Protein AF-A0A8B6FBE4-F1 (afdb_monomer_lite)

Organism: Mytilus galloprovincialis (NCBI:txid29158)

pLDDT: mean 70.27, std 22.72, range [29.53, 97.94]

Sequence (222 aa):
MTLPNNQKNEGQHGKVRLLISKIENAHVLDSSGSYNIITDIFCHEDSSPTLHNDVTLVSQTSSNNLDDVIALSERWDDRTQLLRNWRLKKIRPFYFDVCQKCQRPTDYDQWQFLPDSSHLNIAYFVQREDAYEPFYIAKKDFPLYDERFKQYGYNRISQVCEMNIAGYNFGVLNNAFLIHKGFKYRDGFHKNKEIENNRNRDLFQQFKRELRTKYPNSKRSW

Secondary structure (DSSP, 8-state):
-PPP-SHHHHHHHHHHHHHHHHHHT-EEEETTEEEE----S---S--------EEEEEEEEEES--TTHHHHHTT--SHHHHHHHHHTTSEEETTTTT-HHHHGGG-HHHHHTSPP-SS--EEEEEPPPTT----EEE-S-SPPP-TT--SSSSHHHHHHHHHHHTT-EEEEEEEEEEEEES---TTSS-TTHHHHHHHHHHHHHHHHHHHHHH-TT--S--

Structure (mmCIF, N/CA/C/O backbone):
data_AF-A0A8B6FBE4-F1
#
_entry.id   AF-A0A8B6FBE4-F1
#
loop_
_atom_site.group_PDB
_atom_site.id
_atom_site.type_symbol
_atom_site.label_atom_id
_atom_site.label_alt_id
_atom_site.label_comp_id
_atom_site.label_asym_id
_atom_site.label_entity_id
_atom_site.label_seq_id
_atom_site.pdbx_PDB_ins_code
_atom_site.Cartn_x
_atom_site.Cartn_y
_atom_site.Cartn_z
_atom_site.occupancy
_atom_site.B_iso_or_equiv
_atom_site.auth_seq_id
_atom_site.auth_comp_id
_atom_site.auth_asym_id
_atom_site.auth_atom_id
_atom_site.pdbx_PDB_model_num
ATOM 1 N N . MET A 1 1 ? -17.892 -28.440 51.425 1.00 36.19 1 MET A N 1
ATOM 2 C CA . MET A 1 1 ? -18.075 -27.355 50.437 1.00 36.19 1 MET A CA 1
ATOM 3 C C . MET A 1 1 ? -16.702 -26.893 49.995 1.00 36.19 1 MET A C 1
ATOM 5 O O . MET A 1 1 ? -15.984 -26.291 50.778 1.00 36.19 1 MET A O 1
ATOM 9 N N . THR A 1 2 ? -16.301 -27.294 48.797 1.00 36.06 2 THR A N 1
ATOM 10 C CA . THR A 1 2 ? -15.019 -26.972 48.165 1.00 36.06 2 THR A CA 1
ATOM 11 C C . THR A 1 2 ? -15.127 -25.626 47.446 1.00 36.06 2 THR A C 1
ATOM 13 O O . THR A 1 2 ? -16.053 -25.405 46.670 1.00 36.06 2 THR A O 1
ATOM 16 N N . LEU A 1 3 ? -14.191 -24.720 47.736 1.00 33.78 3 LEU A N 1
ATOM 17 C CA . LEU A 1 3 ? -14.018 -23.428 47.065 1.00 33.78 3 LEU A CA 1
ATOM 18 C C . LEU A 1 3 ? -13.538 -23.644 45.615 1.00 33.78 3 LEU A C 1
ATOM 20 O O . LEU A 1 3 ? -12.613 -24.437 45.426 1.00 33.78 3 LEU A O 1
ATOM 24 N N . PRO A 1 4 ? -14.085 -22.955 44.594 1.00 45.06 4 PRO A N 1
ATOM 25 C CA . PRO A 1 4 ? -13.562 -23.054 43.237 1.00 45.06 4 PRO A CA 1
ATOM 26 C C . PRO A 1 4 ? -12.639 -21.886 42.841 1.00 45.06 4 PRO A C 1
ATOM 28 O O . PRO A 1 4 ? -12.891 -20.729 43.159 1.00 45.06 4 PRO A O 1
ATOM 31 N N . ASN A 1 5 ? -11.637 -22.243 42.027 1.00 44.84 5 ASN A N 1
ATOM 32 C CA . ASN A 1 5 ? -10.968 -21.449 40.986 1.00 44.84 5 ASN A CA 1
ATOM 33 C C . ASN A 1 5 ? -10.215 -20.161 41.372 1.00 44.84 5 ASN A C 1
ATOM 35 O O . ASN A 1 5 ? -10.705 -19.064 41.134 1.00 44.84 5 ASN A O 1
ATOM 39 N N . ASN A 1 6 ? -8.936 -20.300 41.750 1.00 39.19 6 ASN A N 1
ATOM 40 C CA . ASN A 1 6 ? -7.955 -19.200 41.688 1.00 39.19 6 ASN A CA 1
ATOM 41 C C . ASN A 1 6 ? -6.783 -19.431 40.708 1.00 39.19 6 ASN A C 1
ATOM 43 O O . ASN A 1 6 ? -6.018 -18.512 40.452 1.00 39.19 6 ASN A O 1
ATOM 47 N N . GLN A 1 7 ? -6.649 -20.614 40.093 1.00 40.72 7 GLN A N 1
ATOM 48 C CA . GLN A 1 7 ? -5.476 -20.938 39.256 1.00 40.72 7 GLN A CA 1
ATOM 49 C C . GLN A 1 7 ? -5.618 -20.591 37.759 1.00 40.72 7 GLN A C 1
ATOM 51 O O . GLN A 1 7 ? -4.615 -20.475 37.062 1.00 40.72 7 GLN A O 1
ATOM 56 N N . LYS A 1 8 ? -6.837 -20.380 37.233 1.00 37.84 8 LYS A N 1
ATOM 57 C CA . LYS A 1 8 ? -7.034 -20.001 35.813 1.00 37.84 8 LYS A CA 1
ATOM 58 C C . LYS A 1 8 ? -6.754 -18.518 35.526 1.00 37.84 8 LYS A C 1
ATOM 60 O O . LYS A 1 8 ? -6.321 -18.195 34.424 1.00 37.84 8 LYS A O 1
ATOM 65 N N . ASN A 1 9 ? -6.946 -17.631 36.506 1.00 35.66 9 ASN A N 1
ATOM 66 C CA . ASN A 1 9 ? -6.762 -16.186 36.321 1.00 35.66 9 ASN A CA 1
ATOM 67 C C . ASN A 1 9 ? -5.284 -15.757 36.302 1.00 35.66 9 ASN A C 1
ATOM 69 O O . ASN A 1 9 ? -4.936 -14.830 35.573 1.00 35.66 9 ASN A O 1
ATOM 73 N N . GLU A 1 10 ? -4.397 -16.446 37.027 1.00 38.59 10 GLU A N 1
ATOM 74 C CA . GLU A 1 10 ? -2.961 -16.116 37.050 1.00 38.59 10 GLU A CA 1
ATOM 75 C C . GLU A 1 10 ? -2.259 -16.433 35.720 1.00 38.59 10 GLU A C 1
ATOM 77 O O . GLU A 1 10 ? -1.475 -15.623 35.220 1.00 38.59 10 GLU A O 1
ATOM 82 N N . GLY A 1 11 ? -2.586 -17.568 35.090 1.00 38.12 11 GLY A N 1
ATOM 83 C CA . GLY A 1 11 ? -1.990 -17.972 33.810 1.00 38.12 11 GLY A CA 1
ATOM 84 C C . GLY A 1 11 ? -2.361 -17.053 32.640 1.00 38.12 11 GLY A C 1
ATOM 85 O O . GLY A 1 11 ? -1.553 -16.823 31.739 1.00 38.12 11 GLY A O 1
ATOM 86 N N . GLN A 1 12 ? -3.564 -16.476 32.671 1.00 39.62 12 GLN A N 1
ATOM 87 C CA . GLN A 1 12 ? -4.031 -15.534 31.654 1.00 39.62 12 GLN A CA 1
ATOM 88 C C . GLN A 1 12 ? -3.407 -14.145 31.852 1.00 39.62 12 GLN A C 1
ATOM 90 O O . GLN A 1 12 ? -2.956 -13.530 30.885 1.00 39.62 12 GLN A O 1
ATOM 95 N N . HIS A 1 13 ? -3.254 -13.708 33.107 1.00 39.88 13 HIS A N 1
ATOM 96 C CA . HIS A 1 13 ? -2.519 -12.489 33.452 1.00 39.88 13 HIS A CA 1
ATOM 97 C C . HIS A 1 13 ? -1.035 -12.551 33.059 1.00 39.88 13 HIS A C 1
ATOM 99 O O . HIS A 1 13 ? -0.481 -11.549 32.602 1.00 39.88 13 HIS A O 1
ATOM 105 N N . GLY A 1 14 ? -0.396 -13.718 33.194 1.00 42.34 14 GLY A N 1
ATOM 106 C CA . GLY A 1 14 ? 0.994 -13.933 32.780 1.00 42.34 14 GLY A CA 1
ATOM 107 C C . GLY A 1 14 ? 1.199 -13.808 31.267 1.00 42.34 14 GLY A C 1
ATOM 108 O O . GLY A 1 14 ? 2.133 -13.137 30.827 1.00 42.34 14 GLY A O 1
ATOM 109 N N . LYS A 1 15 ? 0.292 -14.377 30.461 1.00 45.72 15 LYS A N 1
ATOM 110 C CA . LYS A 1 15 ? 0.336 -14.267 28.989 1.00 45.72 15 LYS A CA 1
ATOM 111 C C . LYS A 1 15 ? 0.116 -12.830 28.506 1.00 45.72 15 LYS A C 1
ATOM 113 O O . LYS A 1 15 ? 0.822 -12.380 27.609 1.00 45.72 15 LYS A O 1
ATOM 118 N N . VAL A 1 16 ? -0.808 -12.099 29.133 1.00 43.62 16 VAL A N 1
ATOM 119 C CA . VAL A 1 16 ? -1.072 -10.682 28.821 1.00 43.62 16 VAL A CA 1
ATOM 120 C C . VAL A 1 16 ? 0.138 -9.806 29.155 1.00 43.62 16 VAL A C 1
ATOM 122 O O . VAL A 1 16 ? 0.536 -8.986 28.334 1.00 43.62 16 VAL A O 1
ATOM 125 N N . ARG A 1 17 ? 0.788 -10.018 30.307 1.00 49.38 17 ARG A N 1
ATOM 126 C CA . ARG A 1 17 ? 2.021 -9.290 30.664 1.00 49.38 17 ARG A CA 1
ATOM 127 C C . ARG A 1 17 ? 3.168 -9.556 29.690 1.00 49.38 17 ARG A C 1
ATOM 129 O O . ARG A 1 17 ? 3.890 -8.629 29.338 1.00 49.38 17 ARG A O 1
ATOM 136 N N . LEU A 1 18 ? 3.319 -10.799 29.235 1.00 49.12 18 LEU A N 1
ATOM 137 C CA . LEU A 1 18 ? 4.337 -11.163 28.249 1.00 49.12 18 LEU A CA 1
ATOM 138 C C . LEU A 1 18 ? 4.076 -10.496 26.890 1.00 49.12 18 LEU A C 1
ATOM 140 O O . LEU A 1 18 ? 5.014 -10.048 26.237 1.00 49.12 18 LEU A O 1
ATOM 144 N N . LEU A 1 19 ? 2.808 -10.406 26.478 1.00 43.94 19 LEU A N 1
ATOM 145 C CA . LEU A 1 19 ? 2.409 -9.719 25.252 1.00 43.94 19 LEU A CA 1
ATOM 146 C C . LEU A 1 19 ? 2.676 -8.209 25.340 1.00 43.94 19 LEU A C 1
ATOM 148 O O . LEU A 1 19 ? 3.273 -7.657 24.424 1.00 43.94 19 LEU A O 1
ATOM 152 N N . ILE A 1 20 ? 2.317 -7.566 26.457 1.00 49.31 20 ILE A N 1
ATOM 153 C CA . ILE A 1 20 ? 2.589 -6.138 26.704 1.00 49.31 20 ILE A CA 1
ATOM 154 C C . ILE A 1 20 ? 4.096 -5.858 26.649 1.00 49.31 20 ILE A C 1
ATOM 156 O O . ILE A 1 20 ? 4.527 -4.975 25.917 1.00 49.31 20 ILE A O 1
ATOM 160 N N . SER A 1 21 ? 4.911 -6.676 27.319 1.00 50.69 21 SER A N 1
ATOM 161 C CA . SER A 1 21 ? 6.372 -6.537 27.281 1.00 50.69 21 SER A CA 1
ATOM 162 C C . SER A 1 21 ? 6.949 -6.731 25.872 1.00 50.69 21 SER A C 1
ATOM 164 O O . SER A 1 21 ? 7.888 -6.037 25.485 1.00 50.69 21 SER A O 1
ATOM 166 N N . LYS A 1 22 ? 6.384 -7.638 25.063 1.00 48.00 22 LYS A N 1
ATOM 167 C CA . LYS A 1 22 ? 6.773 -7.775 23.651 1.00 48.00 22 LYS A CA 1
ATOM 168 C C . LYS A 1 22 ? 6.412 -6.532 22.840 1.00 48.00 22 LYS A C 1
ATOM 170 O O . LYS A 1 22 ? 7.224 -6.119 22.024 1.00 48.00 22 LYS A O 1
ATOM 175 N N . ILE A 1 23 ? 5.242 -5.935 23.073 1.00 49.19 23 ILE A N 1
ATOM 176 C CA . ILE A 1 23 ? 4.783 -4.713 22.394 1.00 49.19 23 ILE A CA 1
ATOM 177 C C . ILE A 1 23 ? 5.687 -3.524 22.739 1.00 49.19 23 ILE A C 1
ATOM 179 O O . ILE A 1 23 ? 6.142 -2.828 21.835 1.00 49.19 23 ILE A O 1
ATOM 183 N N . GLU A 1 24 ? 6.006 -3.332 24.020 1.00 51.78 24 GLU A N 1
ATOM 184 C CA . GLU A 1 24 ? 6.876 -2.243 24.491 1.00 51.78 24 GLU A CA 1
ATOM 185 C C . GLU A 1 24 ? 8.270 -2.293 23.851 1.00 51.78 24 GLU A C 1
ATOM 187 O O . GLU A 1 24 ? 8.861 -1.256 23.558 1.00 51.78 24 GLU A O 1
ATOM 192 N N . ASN A 1 25 ? 8.773 -3.495 23.562 1.00 51.84 25 ASN A N 1
ATOM 193 C CA . ASN A 1 25 ? 10.092 -3.710 22.963 1.00 51.84 25 ASN A CA 1
ATOM 194 C C . ASN A 1 25 ? 10.066 -3.873 21.433 1.00 51.84 25 ASN A C 1
ATOM 196 O O . ASN A 1 25 ? 11.115 -4.026 20.809 1.00 51.84 25 ASN A O 1
ATOM 200 N N . ALA A 1 26 ? 8.887 -3.843 20.815 1.00 48.91 26 ALA A N 1
ATOM 201 C CA . ALA A 1 26 ? 8.688 -4.086 19.391 1.00 48.91 26 ALA A CA 1
ATOM 202 C C . ALA A 1 26 ? 8.633 -2.785 18.582 1.00 48.91 26 ALA A C 1
ATOM 204 O O . ALA A 1 26 ? 7.792 -2.643 17.696 1.00 48.91 26 ALA A O 1
ATOM 205 N N . HIS A 1 27 ? 9.513 -1.826 18.869 1.00 44.91 27 HIS A N 1
ATOM 206 C CA . HIS A 1 27 ? 9.590 -0.583 18.111 1.00 44.91 27 HIS A CA 1
ATOM 207 C C . HIS A 1 27 ? 10.940 -0.431 17.406 1.00 44.91 27 HIS A C 1
ATOM 209 O O . HIS A 1 27 ? 12.000 -0.584 18.006 1.00 44.91 27 HIS A O 1
ATOM 215 N N . VAL A 1 28 ? 10.899 -0.109 16.112 1.00 42.94 28 VAL A N 1
ATOM 216 C CA . VAL A 1 28 ? 12.067 0.352 15.354 1.00 42.94 28 VAL A CA 1
ATOM 217 C C . VAL A 1 28 ? 11.896 1.848 15.132 1.00 42.94 28 VAL A C 1
ATOM 219 O O . VAL A 1 28 ? 10.892 2.297 14.574 1.00 42.94 28 VAL A O 1
ATOM 222 N N . LEU A 1 29 ? 12.872 2.615 15.611 1.00 38.12 29 LEU A N 1
ATOM 223 C CA . LEU A 1 29 ? 12.982 4.056 15.420 1.00 38.12 29 LEU A CA 1
ATOM 224 C C . LEU A 1 29 ? 14.121 4.317 14.440 1.00 38.12 29 LEU A C 1
ATOM 226 O O . LEU A 1 29 ? 15.278 4.033 14.749 1.00 38.12 29 LEU A O 1
ATOM 230 N N . ASP A 1 30 ? 13.806 4.878 13.278 1.00 43.22 30 ASP A N 1
ATOM 231 C CA . ASP A 1 30 ? 14.815 5.419 12.370 1.00 43.22 30 ASP A CA 1
ATOM 232 C C . ASP A 1 30 ? 14.391 6.791 11.825 1.00 43.22 30 ASP A C 1
ATOM 234 O O . ASP A 1 30 ? 13.366 7.360 12.210 1.00 43.22 30 ASP A O 1
ATOM 238 N N . SER A 1 31 ? 15.204 7.359 10.934 1.00 29.53 31 SER A N 1
ATOM 239 C CA . SER A 1 31 ? 14.964 8.680 10.344 1.00 29.53 31 SER A CA 1
ATOM 240 C C . SER A 1 31 ? 13.679 8.775 9.504 1.00 29.53 31 SER A C 1
ATOM 242 O O . SER A 1 31 ? 13.312 9.878 9.097 1.00 29.53 31 SER A O 1
ATOM 244 N N . SER A 1 32 ? 12.980 7.660 9.260 1.00 39.19 32 SER A N 1
ATOM 245 C CA . SER A 1 32 ? 11.700 7.599 8.550 1.00 39.19 32 SER A CA 1
ATOM 246 C C . SER A 1 32 ? 10.469 7.543 9.471 1.00 39.19 32 SER A C 1
ATOM 248 O O . SER A 1 32 ? 9.358 7.766 8.985 1.00 39.19 32 SER A O 1
ATOM 250 N N . GLY A 1 33 ? 10.641 7.319 10.782 1.00 37.62 33 GLY A N 1
ATOM 251 C CA . GLY A 1 33 ? 9.558 7.328 11.772 1.00 37.62 33 GLY A CA 1
ATOM 252 C C . GLY A 1 33 ? 9.693 6.275 12.877 1.00 37.62 33 GLY A C 1
ATOM 253 O O . GLY A 1 33 ? 10.672 5.534 12.948 1.00 37.62 33 GLY A O 1
ATOM 254 N N . SER A 1 34 ? 8.680 6.222 13.748 1.00 38.19 34 SER A N 1
ATOM 255 C CA . SER A 1 34 ? 8.516 5.180 14.768 1.00 38.19 34 SER A CA 1
ATOM 256 C C . SER A 1 34 ? 7.568 4.104 14.245 1.00 38.19 34 SER A C 1
ATOM 258 O O . SER A 1 34 ? 6.409 4.404 13.948 1.00 38.19 34 SER A O 1
ATOM 260 N N . TYR A 1 35 ? 8.030 2.859 14.159 1.00 40.84 35 TYR A N 1
ATOM 261 C CA . TYR A 1 35 ? 7.212 1.720 13.740 1.00 40.84 35 TYR A CA 1
ATOM 262 C C . TYR A 1 35 ? 7.096 0.727 14.887 1.00 40.84 35 TYR A C 1
ATOM 264 O O . TYR A 1 35 ? 8.111 0.206 15.337 1.00 40.84 35 TYR A O 1
ATOM 272 N N . ASN A 1 36 ? 5.872 0.419 15.314 1.00 40.41 36 ASN A N 1
ATOM 273 C CA . ASN A 1 36 ? 5.616 -0.709 16.206 1.00 40.41 36 ASN A CA 1
ATOM 274 C C . ASN A 1 36 ? 5.457 -1.972 15.345 1.00 40.41 36 ASN A C 1
ATOM 276 O O . ASN A 1 36 ? 4.419 -2.168 14.711 1.00 40.41 36 ASN A O 1
ATOM 280 N N . ILE A 1 37 ? 6.496 -2.803 15.266 1.00 42.91 37 ILE A N 1
ATOM 281 C CA . ILE A 1 37 ? 6.486 -4.074 14.532 1.00 42.91 37 ILE A CA 1
ATOM 282 C C . ILE A 1 37 ? 6.234 -5.201 15.528 1.00 42.91 37 ILE A C 1
ATOM 284 O O . ILE A 1 37 ? 7.158 -5.871 15.985 1.00 42.91 37 ILE A O 1
ATOM 288 N N . ILE A 1 38 ? 4.967 -5.434 15.854 1.00 40.25 38 ILE A N 1
ATOM 289 C CA . ILE A 1 38 ? 4.594 -6.552 16.716 1.00 40.25 38 ILE A CA 1
ATOM 290 C C . ILE A 1 38 ? 4.654 -7.838 15.880 1.00 40.25 38 ILE A C 1
ATOM 292 O O . ILE A 1 38 ? 3.770 -8.121 15.070 1.00 40.25 38 ILE A O 1
ATOM 296 N N . THR A 1 39 ? 5.730 -8.601 16.047 1.00 36.09 39 THR A N 1
ATOM 297 C CA . THR A 1 39 ? 5.873 -9.941 15.465 1.00 36.09 39 THR A CA 1
ATOM 298 C C . THR A 1 39 ? 5.167 -10.976 16.349 1.00 36.09 39 THR A C 1
ATOM 300 O O . THR A 1 39 ? 5.097 -10.819 17.567 1.00 36.09 39 THR A O 1
ATOM 303 N N . ASP A 1 40 ? 4.607 -12.022 15.733 1.00 39.62 40 ASP A N 1
ATOM 304 C CA . ASP A 1 40 ? 4.047 -13.199 16.418 1.00 39.62 40 ASP A CA 1
ATOM 305 C C . ASP A 1 40 ? 2.915 -12.932 17.437 1.00 39.62 40 ASP A C 1
ATOM 307 O O . ASP A 1 40 ? 2.886 -13.513 18.523 1.00 39.62 40 ASP A O 1
ATOM 311 N N . ILE A 1 41 ? 1.933 -12.086 17.089 1.00 41.22 41 ILE A N 1
ATOM 312 C CA . ILE A 1 41 ? 0.709 -11.899 17.906 1.00 41.22 41 ILE A CA 1
ATOM 313 C C . ILE A 1 41 ? -0.118 -13.194 17.992 1.00 41.22 41 ILE A C 1
ATOM 315 O O . ILE A 1 41 ? -0.754 -13.462 19.010 1.00 41.22 41 ILE A O 1
ATOM 319 N N . PHE A 1 42 ? -0.090 -14.015 16.941 1.00 40.22 42 PHE A N 1
ATOM 320 C CA . PHE A 1 42 ? -0.851 -15.257 16.862 1.00 40.22 42 PHE A CA 1
ATOM 321 C C . PHE A 1 42 ? 0.087 -16.440 16.631 1.00 40.22 42 PHE A C 1
ATOM 323 O O . PHE A 1 42 ? 0.188 -16.961 15.523 1.00 40.22 42 PHE A O 1
ATOM 330 N N . CYS A 1 43 ? 0.745 -16.913 17.690 1.00 34.97 43 CYS A N 1
ATOM 331 C CA . CYS A 1 43 ? 1.079 -18.334 17.739 1.00 34.97 43 CYS A CA 1
ATOM 332 C C . CYS A 1 43 ? -0.237 -19.094 17.930 1.00 34.97 43 CYS A C 1
ATOM 334 O O . CYS A 1 43 ? -0.676 -19.320 19.057 1.00 34.97 43 CYS A O 1
ATOM 336 N N . HIS A 1 44 ? -0.897 -19.433 16.825 1.00 37.34 44 HIS A N 1
ATOM 337 C CA . HIS A 1 44 ? -1.884 -20.498 16.849 1.00 37.34 44 HIS A CA 1
ATOM 338 C C . HIS A 1 44 ? -1.109 -21.811 16.970 1.00 37.34 44 HIS A C 1
ATOM 340 O O . HIS A 1 44 ? -0.449 -22.240 16.025 1.00 37.34 44 HIS A O 1
ATOM 346 N N . GLU A 1 45 ? -1.160 -22.427 18.149 1.00 43.97 45 GLU A N 1
ATOM 347 C CA . GLU A 1 45 ? -1.028 -23.877 18.229 1.00 43.97 45 GLU A CA 1
ATOM 348 C C . GLU A 1 45 ? -2.204 -24.447 17.414 1.00 43.97 45 GLU A C 1
ATOM 350 O O . GLU A 1 45 ? -3.355 -24.049 17.602 1.00 43.97 45 GLU A O 1
ATOM 355 N N . ASP A 1 46 ? -1.875 -25.290 16.440 1.00 43.75 46 ASP A N 1
ATOM 356 C CA . ASP A 1 46 ? -2.779 -26.016 15.545 1.00 43.75 46 ASP A CA 1
ATOM 357 C C . ASP A 1 46 ? -3.559 -25.205 14.492 1.00 43.75 46 ASP A C 1
ATOM 359 O O . ASP A 1 46 ? -4.719 -24.832 14.656 1.00 43.75 46 ASP A O 1
ATOM 363 N N . SER A 1 47 ? -2.959 -25.057 13.306 1.00 35.22 47 SER A N 1
ATOM 364 C CA . SER A 1 47 ? -3.676 -25.292 12.041 1.00 35.22 47 SER A CA 1
ATOM 365 C C . SER A 1 47 ? -2.711 -25.591 10.883 1.00 35.22 47 SER A C 1
ATOM 367 O O . SER A 1 47 ? -1.631 -25.020 10.765 1.00 35.22 47 SER A O 1
ATOM 369 N N . SER A 1 48 ? -3.114 -26.567 10.068 1.00 36.62 48 SER A N 1
ATOM 370 C CA . SER A 1 48 ? -2.429 -27.149 8.903 1.00 36.62 48 SER A CA 1
ATOM 371 C C . SER A 1 48 ? -1.806 -26.115 7.939 1.00 36.62 48 SER A C 1
ATOM 373 O O . SER A 1 48 ? -2.377 -25.037 7.760 1.00 36.62 48 SER A O 1
ATOM 375 N N . PRO A 1 49 ? -0.684 -26.424 7.251 1.00 37.50 49 PRO A N 1
ATOM 376 C CA . PRO A 1 49 ? -0.014 -25.493 6.350 1.00 37.50 49 PRO A CA 1
ATOM 377 C C . PRO A 1 49 ? -0.777 -25.371 5.025 1.00 37.50 49 PRO A C 1
ATOM 379 O O . PRO A 1 49 ? -0.408 -25.972 4.017 1.00 37.50 49 PRO A O 1
ATOM 382 N N . THR A 1 50 ? -1.830 -24.558 4.985 1.00 34.62 50 THR A N 1
ATOM 383 C CA . THR A 1 50 ? -2.293 -24.011 3.707 1.00 34.62 50 THR A CA 1
ATOM 384 C C . THR A 1 50 ? -1.471 -22.770 3.398 1.00 34.62 50 THR A C 1
ATOM 386 O O . THR A 1 50 ? -1.639 -21.717 4.009 1.00 34.62 50 THR A O 1
ATOM 389 N N . LEU A 1 51 ? -0.537 -22.950 2.468 1.00 37.16 51 LEU A N 1
ATOM 390 C CA . LEU A 1 51 ? 0.360 -21.958 1.890 1.00 37.16 51 LEU A CA 1
ATOM 391 C C . LEU A 1 51 ? -0.441 -20.853 1.174 1.00 37.16 51 LEU A C 1
ATOM 393 O O . LEU A 1 51 ? -0.570 -20.859 -0.048 1.00 37.16 51 LEU A O 1
ATOM 397 N N . HIS A 1 52 ? -1.016 -19.919 1.928 1.00 38.62 52 HIS A N 1
ATOM 398 C CA . HIS A 1 52 ? -1.550 -18.679 1.378 1.00 38.62 52 HIS A CA 1
ATOM 399 C C . HIS A 1 52 ? -0.613 -17.525 1.741 1.00 38.62 52 HIS A C 1
ATOM 401 O O . HIS A 1 52 ? -0.351 -17.218 2.905 1.00 38.62 52 HIS A O 1
ATOM 407 N N . ASN A 1 53 ? -0.027 -16.940 0.696 1.00 37.41 53 ASN A N 1
ATOM 408 C CA . ASN A 1 53 ? 0.854 -15.788 0.787 1.00 37.41 53 ASN A CA 1
ATOM 409 C C . ASN A 1 53 ? -0.002 -14.529 0.965 1.00 37.41 53 ASN A C 1
ATOM 411 O O . ASN A 1 53 ? -0.351 -13.843 -0.000 1.00 37.41 53 ASN A O 1
ATOM 415 N N . ASP A 1 54 ? -0.381 -14.280 2.214 1.00 33.16 54 ASP A N 1
ATOM 416 C CA . ASP A 1 54 ? -1.246 -13.173 2.602 1.00 33.16 54 ASP A CA 1
ATOM 417 C C . ASP A 1 54 ? -0.440 -11.881 2.788 1.00 33.16 54 ASP A C 1
ATOM 419 O O . ASP A 1 54 ? 0.550 -11.832 3.528 1.00 33.16 54 ASP A O 1
ATOM 423 N N . VAL A 1 55 ? -0.874 -10.819 2.105 1.00 38.38 55 VAL A N 1
ATOM 424 C CA . VAL A 1 55 ? -0.419 -9.445 2.335 1.00 38.38 55 VAL A CA 1
ATOM 425 C C . VAL A 1 55 ? -1.448 -8.748 3.206 1.00 38.38 55 VAL A C 1
ATOM 427 O O . VAL A 1 55 ? -2.606 -8.597 2.814 1.00 38.38 55 VAL A O 1
ATOM 430 N N . THR A 1 56 ? -1.003 -8.286 4.366 1.00 40.59 56 THR A N 1
ATOM 431 C CA . THR A 1 56 ? -1.795 -7.510 5.311 1.00 40.59 56 THR A CA 1
ATOM 432 C C . THR A 1 56 ? -1.732 -6.039 4.913 1.00 40.59 56 THR A C 1
ATOM 434 O O . THR A 1 56 ? -0.719 -5.366 5.109 1.00 40.59 56 THR A O 1
ATOM 437 N N . LEU A 1 57 ? -2.809 -5.528 4.324 1.00 40.44 57 LEU A N 1
ATOM 438 C CA . LEU A 1 57 ? -2.993 -4.105 4.071 1.00 40.44 57 LEU A CA 1
ATOM 439 C C . LEU A 1 57 ? -3.279 -3.398 5.387 1.00 40.44 57 LEU A C 1
ATOM 441 O O . LEU A 1 57 ? -4.171 -3.801 6.140 1.00 40.44 57 LEU A O 1
ATOM 445 N N . VAL A 1 58 ? -2.556 -2.308 5.624 1.00 41.78 58 VAL A N 1
ATOM 446 C CA . VAL A 1 58 ? -2.811 -1.461 6.779 1.00 41.78 58 VAL A CA 1
ATOM 447 C C . VAL A 1 58 ? -3.467 -0.165 6.322 1.00 41.78 58 VAL A C 1
ATOM 449 O O . VAL A 1 58 ? -2.972 0.509 5.418 1.00 41.78 58 VAL A O 1
ATOM 452 N N . SER A 1 59 ? -4.616 0.164 6.913 1.00 38.53 59 SER A N 1
ATOM 453 C CA . SER A 1 59 ? -5.369 1.378 6.600 1.00 38.53 59 SER A CA 1
ATOM 454 C C . SER A 1 59 ? -4.581 2.600 7.089 1.00 38.53 59 SER A C 1
ATOM 456 O O . SER A 1 59 ? -4.149 2.676 8.235 1.00 38.53 59 SER A O 1
ATOM 458 N N . GLN A 1 60 ? -4.283 3.538 6.193 1.00 44.06 60 GLN A N 1
ATOM 459 C CA . GLN A 1 60 ? -3.331 4.615 6.464 1.00 44.06 60 GLN A CA 1
ATOM 460 C C . GLN A 1 60 ? -4.085 5.897 6.752 1.00 44.06 60 GLN A C 1
ATOM 462 O O . GLN A 1 60 ? -4.795 6.386 5.875 1.00 44.06 60 GLN A O 1
ATOM 467 N N . THR A 1 61 ? -3.883 6.490 7.922 1.00 38.75 61 THR A N 1
ATOM 468 C CA . THR A 1 61 ? -4.428 7.813 8.231 1.00 38.75 61 THR A CA 1
ATOM 469 C C . THR A 1 61 ? -3.294 8.828 8.358 1.00 38.75 61 THR A C 1
ATOM 471 O O . THR A 1 61 ? -2.323 8.612 9.074 1.00 38.75 61 THR A O 1
ATOM 474 N N . SER A 1 62 ? -3.362 9.936 7.623 1.00 37.25 62 SER A N 1
ATOM 475 C CA . SER A 1 62 ? -2.507 11.102 7.867 1.00 37.25 62 SER A CA 1
ATOM 476 C C . SER A 1 62 ? -3.179 12.017 8.889 1.00 37.25 62 SER A C 1
ATOM 478 O O . SER A 1 62 ? -4.389 12.213 8.762 1.00 37.25 62 SER A O 1
ATOM 480 N N . SER A 1 63 ? -2.433 12.584 9.848 1.00 41.22 63 SER A N 1
ATOM 481 C CA . SER A 1 63 ? -2.912 13.571 10.841 1.00 41.22 63 SER A CA 1
ATOM 482 C C . SER A 1 63 ? -2.310 14.970 10.618 1.00 41.22 63 SER A C 1
ATOM 484 O O . SER A 1 63 ? -1.205 15.097 10.087 1.00 41.22 63 SER A O 1
ATOM 486 N N . ASN A 1 64 ? -3.025 16.021 11.026 1.00 37.50 64 ASN A N 1
ATOM 487 C CA . ASN A 1 64 ? -2.490 17.378 11.196 1.00 37.50 64 ASN A CA 1
ATOM 488 C C . ASN A 1 64 ? -2.680 17.762 12.680 1.00 37.50 64 ASN A C 1
ATOM 490 O O . ASN A 1 64 ? -3.734 17.443 13.226 1.00 37.50 64 ASN A O 1
ATOM 494 N N . ASN A 1 65 ? -1.696 18.432 13.305 1.00 35.25 65 ASN A N 1
ATOM 495 C CA . ASN A 1 65 ? -1.616 18.796 14.746 1.00 35.25 65 ASN A CA 1
ATOM 496 C C . ASN A 1 65 ? -1.073 17.680 15.669 1.00 35.25 65 ASN A C 1
ATOM 498 O O . ASN A 1 65 ? -1.828 16.973 16.326 1.00 35.25 65 ASN A O 1
ATOM 502 N N . LEU A 1 66 ? 0.254 17.509 15.702 1.00 39.53 66 LEU A N 1
ATOM 503 C CA . LEU A 1 66 ? 0.937 16.369 16.339 1.00 39.53 66 LEU A CA 1
ATOM 504 C C . LEU A 1 66 ? 1.543 16.609 17.718 1.00 39.53 66 LEU A C 1
ATOM 506 O O . LEU A 1 66 ? 2.272 15.740 18.201 1.00 39.53 66 LEU A O 1
ATOM 510 N N . ASP A 1 67 ? 1.253 17.733 18.353 1.00 42.47 67 ASP A N 1
ATOM 511 C CA . ASP A 1 67 ? 1.823 18.024 19.672 1.00 42.47 67 ASP A CA 1
ATOM 512 C C . ASP A 1 67 ? 1.329 17.025 20.741 1.00 42.47 67 ASP A C 1
ATOM 514 O O . ASP A 1 67 ? 1.963 16.849 21.774 1.00 42.47 67 ASP A O 1
ATOM 518 N N . ASP A 1 68 ? 0.278 16.261 20.428 1.00 39.94 68 ASP A N 1
ATOM 519 C CA . ASP A 1 68 ? -0.304 15.241 21.293 1.00 39.94 68 ASP A CA 1
ATOM 520 C C . ASP A 1 68 ? 0.161 13.799 20.997 1.00 39.94 68 ASP A C 1
ATOM 522 O O . ASP A 1 68 ? -0.366 12.877 21.601 1.00 39.94 68 ASP A O 1
ATOM 526 N N . VAL A 1 69 ? 1.098 13.513 20.078 1.00 37.53 69 VAL A N 1
ATOM 527 C CA . VAL A 1 69 ? 1.307 12.109 19.632 1.00 37.53 69 VAL A CA 1
ATOM 528 C C . VAL A 1 69 ? 1.851 11.146 20.679 1.00 37.53 69 VAL A C 1
ATOM 530 O O . VAL A 1 69 ? 1.477 9.978 20.640 1.00 37.53 69 VAL A O 1
ATOM 533 N N . ILE A 1 70 ? 2.620 11.613 21.660 1.00 37.62 70 ILE A N 1
ATOM 534 C CA . ILE A 1 70 ? 2.993 10.774 22.809 1.00 37.62 70 ILE A CA 1
ATOM 535 C C . ILE A 1 70 ? 1.730 10.456 23.630 1.00 37.62 70 ILE A C 1
ATOM 537 O O . ILE A 1 70 ? 1.384 9.290 23.801 1.00 37.62 70 ILE A O 1
ATOM 541 N N . ALA A 1 71 ? 0.940 11.480 23.970 1.00 38.12 71 ALA A N 1
ATOM 542 C CA . ALA A 1 71 ? -0.319 11.342 24.707 1.00 38.12 71 ALA A CA 1
ATOM 543 C C . ALA A 1 71 ? -1.449 10.624 23.932 1.00 38.12 71 ALA A C 1
ATOM 545 O O . ALA A 1 71 ? -2.389 10.129 24.554 1.00 38.12 71 ALA A O 1
ATOM 546 N N . LEU A 1 72 ? -1.398 10.594 22.595 1.00 39.12 72 LEU A N 1
ATOM 547 C CA . LEU A 1 72 ? -2.353 9.915 21.710 1.00 39.12 72 LEU A CA 1
ATOM 548 C C . LEU A 1 72 ? -1.927 8.475 21.429 1.00 39.12 72 LEU A C 1
ATOM 550 O O . LEU A 1 72 ? -2.800 7.624 21.326 1.00 39.12 72 LEU A O 1
ATOM 554 N N . SER A 1 73 ? -0.626 8.180 21.343 1.00 39.50 73 SER A N 1
ATOM 555 C CA . SER A 1 73 ? -0.124 6.802 21.223 1.00 39.50 73 SER A CA 1
ATOM 556 C C . SER A 1 73 ? -0.425 5.964 22.467 1.00 39.50 73 SER A C 1
ATOM 558 O O . SER A 1 73 ? -0.697 4.778 22.344 1.00 39.50 73 SER A O 1
ATOM 560 N N . GLU A 1 74 ? -0.499 6.604 23.637 1.00 39.78 74 GLU A N 1
ATOM 561 C CA . GLU A 1 74 ? -0.960 5.999 24.894 1.00 39.78 74 GLU A CA 1
ATOM 562 C C . GLU A 1 74 ? -2.496 5.846 24.975 1.00 39.78 74 GLU A C 1
ATOM 564 O O . GLU A 1 74 ? -2.997 5.199 25.891 1.00 39.78 74 GLU A O 1
ATOM 569 N N . ARG A 1 75 ? -3.269 6.461 24.059 1.00 40.19 75 ARG A N 1
ATOM 570 C CA . ARG A 1 75 ? -4.749 6.508 24.108 1.00 40.19 75 ARG A CA 1
ATOM 571 C C . ARG A 1 75 ? -5.461 5.887 22.909 1.00 40.19 75 ARG A C 1
ATOM 573 O O . ARG A 1 75 ? -6.637 5.563 23.041 1.00 40.19 75 ARG A O 1
ATOM 580 N N . TRP A 1 76 ? -4.821 5.745 21.747 1.00 49.34 76 TRP A N 1
ATOM 581 C CA . TRP A 1 76 ? -5.425 5.201 20.518 1.00 49.34 76 TRP A CA 1
ATOM 582 C C . TRP A 1 76 ? -5.400 3.676 20.511 1.00 49.34 76 TRP A C 1
ATOM 584 O O . TRP A 1 76 ? -4.897 3.043 19.587 1.00 49.34 76 TRP A O 1
ATOM 594 N N . ASP A 1 77 ? -5.980 3.106 21.558 1.00 51.59 77 ASP A N 1
ATOM 595 C CA . ASP A 1 77 ? -6.085 1.663 21.737 1.00 51.59 77 ASP A CA 1
ATOM 596 C C . ASP A 1 77 ? -7.255 1.065 20.930 1.00 51.59 77 ASP A C 1
ATOM 598 O O . ASP A 1 77 ? -7.450 -0.147 20.905 1.00 51.59 77 ASP A O 1
ATOM 602 N N . ASP A 1 78 ? -8.054 1.900 20.242 1.00 62.97 78 ASP A N 1
ATOM 603 C CA . ASP A 1 78 ? -9.197 1.418 19.473 1.00 62.97 78 ASP A CA 1
ATOM 604 C C . ASP A 1 78 ? -9.518 2.196 18.182 1.00 62.97 78 ASP A C 1
ATOM 606 O O . ASP A 1 78 ? -9.283 3.397 18.003 1.00 62.97 78 ASP A O 1
ATOM 610 N N . ARG A 1 79 ? -10.112 1.455 17.244 1.00 74.06 79 ARG A N 1
ATOM 611 C CA . ARG A 1 79 ? -10.663 1.936 15.972 1.00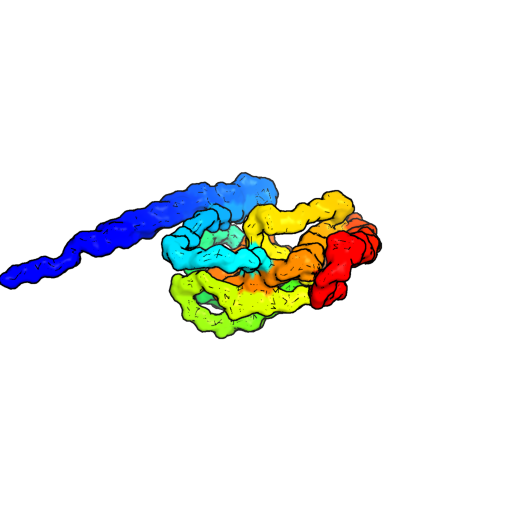 74.06 79 ARG A CA 1
ATOM 612 C C . ARG A 1 79 ? -11.742 3.012 16.173 1.00 74.06 79 ARG A C 1
ATOM 614 O O . ARG A 1 79 ? -11.890 3.894 15.327 1.00 74.06 79 ARG A O 1
ATOM 621 N N . THR A 1 80 ? -12.460 3.002 17.293 1.00 76.88 80 THR A N 1
ATOM 622 C CA . THR A 1 80 ? -13.534 3.958 17.608 1.00 76.88 80 THR A CA 1
ATOM 623 C C . THR A 1 80 ? -13.021 5.395 17.674 1.00 76.88 80 THR A C 1
ATOM 625 O O . THR A 1 80 ? -13.607 6.304 17.069 1.00 76.88 80 THR A O 1
ATOM 628 N N . GLN A 1 81 ? -11.899 5.623 18.357 1.00 73.06 81 GLN A N 1
ATOM 629 C CA . GLN A 1 81 ? -11.277 6.944 18.437 1.00 73.06 81 GLN A CA 1
ATOM 630 C C . GLN A 1 81 ? -10.748 7.419 17.084 1.00 73.06 81 GLN A C 1
ATOM 632 O O . GLN A 1 81 ? -10.905 8.598 16.744 1.00 73.06 81 GLN A O 1
ATOM 637 N N . LEU A 1 82 ? -10.175 6.516 16.285 1.00 76.25 82 LEU A N 1
ATOM 638 C CA . LEU A 1 82 ? -9.744 6.820 14.922 1.00 76.25 82 LEU A CA 1
ATOM 639 C C . LEU A 1 82 ? -10.928 7.326 14.082 1.00 76.25 82 LEU A C 1
ATOM 641 O O . LEU A 1 82 ? -10.873 8.422 13.520 1.00 76.25 82 LEU A O 1
ATOM 645 N N . LEU A 1 83 ? -12.039 6.584 14.068 1.00 79.62 83 LEU A N 1
ATOM 646 C CA . LEU A 1 83 ? -13.245 6.951 13.320 1.00 79.62 83 LEU A CA 1
ATOM 647 C C . LEU A 1 83 ? -13.847 8.277 13.798 1.00 79.62 83 LEU A C 1
ATOM 649 O O . LEU A 1 83 ? -14.270 9.098 12.980 1.00 79.62 83 LEU A O 1
ATOM 653 N N . ARG A 1 84 ? -13.832 8.545 15.110 1.00 79.44 84 ARG A N 1
ATOM 654 C CA . ARG A 1 84 ? -14.237 9.850 15.655 1.00 79.44 84 ARG A CA 1
ATOM 655 C C . ARG A 1 84 ? -13.371 10.982 15.100 1.00 79.44 84 ARG A C 1
ATOM 657 O O . ARG A 1 84 ? -13.909 11.993 14.650 1.00 79.44 84 ARG A O 1
ATOM 664 N N . ASN A 1 85 ? -12.048 10.828 15.109 1.00 75.75 85 ASN A N 1
ATOM 665 C CA . ASN A 1 85 ? -11.128 11.844 14.589 1.00 75.75 85 ASN A CA 1
ATOM 666 C C . ASN A 1 85 ? -11.256 12.032 13.073 1.00 75.75 85 ASN A C 1
ATOM 668 O O . ASN A 1 85 ? -11.105 13.155 12.583 1.00 75.75 85 ASN A O 1
ATOM 672 N N . TRP A 1 86 ? -11.585 10.970 12.337 1.00 79.56 86 TRP A N 1
ATOM 673 C CA . TRP A 1 86 ? -11.846 11.060 10.905 1.00 79.56 86 TRP A CA 1
ATOM 674 C C . TRP A 1 86 ? -13.126 11.856 10.626 1.00 79.56 86 TRP A C 1
ATOM 676 O O . TRP A 1 86 ? -13.098 12.803 9.841 1.00 79.56 86 TRP A O 1
ATOM 686 N N . ARG A 1 87 ? -14.222 11.592 11.352 1.00 83.19 87 ARG A N 1
ATOM 687 C CA . ARG A 1 87 ? -15.463 12.393 11.257 1.00 83.19 87 ARG A CA 1
ATOM 688 C C . ARG A 1 87 ? -15.228 13.873 11.571 1.00 83.19 87 ARG A C 1
ATOM 690 O O . ARG A 1 87 ? -15.800 14.742 10.921 1.00 83.19 87 ARG A O 1
ATOM 697 N N . LEU A 1 88 ? -14.338 14.160 12.524 1.00 81.12 88 LEU A N 1
ATOM 698 C CA . LEU A 1 88 ? -13.903 15.519 12.871 1.00 81.12 88 LEU A CA 1
ATOM 699 C C . LEU A 1 88 ? -12.896 16.127 11.874 1.00 81.12 88 LEU A C 1
ATOM 701 O O . LEU A 1 88 ? -12.406 17.228 12.114 1.00 81.12 88 LEU A O 1
ATOM 705 N N . LYS A 1 89 ? -12.566 15.429 10.778 1.00 79.75 89 LYS A N 1
ATOM 706 C CA . LYS A 1 89 ? -11.593 15.835 9.747 1.00 79.75 89 LYS A CA 1
ATOM 707 C C . LYS A 1 89 ? -10.182 16.126 10.283 1.00 79.75 89 LYS A C 1
ATOM 709 O O . LYS A 1 89 ? -9.401 16.812 9.630 1.00 79.75 89 LYS A O 1
ATOM 714 N N . LYS A 1 90 ? -9.835 15.583 11.455 1.00 71.44 90 LYS A N 1
ATOM 715 C CA . LYS A 1 90 ? -8.484 15.674 12.044 1.00 71.44 90 LYS A CA 1
ATOM 716 C C . LYS A 1 90 ? -7.507 14.688 11.404 1.00 71.44 90 LYS A C 1
ATOM 718 O O . LYS A 1 90 ? -6.299 14.918 11.396 1.00 71.44 90 LYS A O 1
ATOM 723 N N . ILE A 1 91 ? -8.046 13.604 10.852 1.00 76.19 91 ILE A N 1
ATOM 724 C CA . ILE A 1 91 ? -7.315 12.615 10.066 1.00 76.19 91 ILE A CA 1
ATOM 725 C C . ILE A 1 91 ? -8.040 12.341 8.749 1.00 76.19 91 ILE A C 1
ATOM 727 O O . ILE A 1 91 ? -9.235 12.615 8.614 1.00 76.19 91 ILE A O 1
ATOM 731 N N . ARG A 1 92 ? -7.312 11.776 7.788 1.00 79.44 92 ARG A N 1
ATOM 732 C CA . ARG A 1 92 ? -7.845 11.325 6.495 1.00 79.44 92 ARG A CA 1
ATOM 733 C C . ARG A 1 92 ? -6.998 10.193 5.921 1.00 79.44 92 ARG A C 1
ATOM 735 O O . ARG A 1 92 ? -5.835 10.095 6.323 1.00 79.44 92 ARG A O 1
ATOM 742 N N . PRO A 1 93 ? -7.502 9.417 4.947 1.00 83.50 93 PRO A N 1
ATOM 743 C CA . PRO A 1 93 ? -6.678 8.449 4.242 1.00 83.50 93 PRO A CA 1
ATOM 744 C C . PRO A 1 93 ? -5.402 9.086 3.667 1.00 83.50 93 PRO A C 1
ATOM 746 O O . PRO A 1 93 ? -5.438 10.183 3.095 1.00 83.50 93 PRO A O 1
ATOM 749 N N . PHE A 1 94 ? -4.258 8.426 3.853 1.00 81.75 94 PHE A N 1
ATOM 750 C CA . PHE A 1 94 ? -2.966 8.929 3.378 1.00 81.75 94 PHE A CA 1
ATOM 751 C C . PHE A 1 94 ? -3.000 9.173 1.869 1.00 81.75 94 PHE A C 1
ATOM 753 O O . PHE A 1 94 ? -3.602 8.406 1.132 1.00 81.75 94 PHE A O 1
ATOM 760 N N . TYR A 1 95 ? -2.354 10.247 1.400 1.00 80.94 95 TYR A N 1
ATOM 761 C CA . TYR A 1 95 ? -2.253 10.602 -0.026 1.00 80.94 95 TYR A CA 1
ATOM 762 C C . TYR A 1 95 ? -3.584 10.763 -0.782 1.00 80.94 95 TYR A C 1
ATOM 764 O O . TYR A 1 95 ? -3.546 10.965 -1.992 1.00 80.94 95 TYR A O 1
ATOM 772 N N . PHE A 1 96 ? -4.743 10.753 -0.119 1.00 81.25 96 PHE A N 1
ATOM 773 C CA . PHE A 1 96 ? -6.041 10.791 -0.801 1.00 81.25 96 PHE A CA 1
ATOM 774 C C . PHE A 1 96 ? -6.214 12.040 -1.686 1.00 81.25 96 PHE A C 1
ATOM 776 O O . PHE A 1 96 ? -6.616 11.927 -2.841 1.00 81.25 96 PHE A O 1
ATOM 783 N N . ASP A 1 97 ? -5.780 13.210 -1.206 1.00 83.31 97 ASP A N 1
ATOM 784 C CA . ASP A 1 97 ? -5.817 14.477 -1.961 1.00 83.31 97 ASP A CA 1
ATOM 785 C C . ASP A 1 97 ? -4.746 14.575 -3.068 1.00 83.31 97 ASP A C 1
ATOM 787 O O . ASP A 1 97 ? -4.853 15.372 -4.009 1.00 83.31 97 ASP A O 1
ATOM 791 N N . VAL A 1 98 ? -3.683 13.775 -2.958 1.00 86.06 98 VAL A N 1
ATOM 792 C CA . VAL A 1 98 ? -2.557 13.768 -3.904 1.00 86.06 98 VAL A CA 1
ATOM 793 C C . VAL A 1 98 ? -2.815 12.774 -5.032 1.00 86.06 98 VAL A C 1
ATOM 795 O O . VAL A 1 98 ? -2.678 13.116 -6.204 1.00 86.06 98 VAL A O 1
ATOM 798 N N . CYS A 1 99 ? -3.192 11.546 -4.683 1.00 88.56 99 CYS A N 1
ATOM 799 C CA . CYS A 1 99 ? -3.493 10.466 -5.606 1.00 88.56 99 CYS A CA 1
ATOM 800 C C . CYS A 1 99 ? -4.611 9.575 -5.050 1.00 88.56 99 CYS A C 1
ATOM 802 O O . CYS A 1 99 ? -4.366 8.485 -4.536 1.00 88.56 99 CYS A O 1
ATOM 804 N N . GLN A 1 100 ? -5.859 10.012 -5.216 1.00 89.38 100 GLN A N 1
ATOM 805 C CA . GLN A 1 100 ? -7.028 9.238 -4.799 1.00 89.38 100 GLN A CA 1
ATOM 806 C C . GLN A 1 100 ? -7.040 7.834 -5.418 1.00 89.38 100 GLN A C 1
ATOM 808 O O . GLN A 1 100 ? -7.219 6.852 -4.704 1.00 89.38 100 GLN A O 1
ATOM 813 N N . LYS A 1 101 ? -6.762 7.715 -6.725 1.00 91.56 101 LYS A N 1
ATOM 814 C CA . LYS A 1 101 ? -6.692 6.417 -7.424 1.00 91.56 101 LYS A CA 1
ATOM 815 C C . LYS A 1 101 ? -5.676 5.447 -6.811 1.00 91.56 101 LYS A C 1
ATOM 817 O O . LYS A 1 101 ? -5.888 4.246 -6.861 1.00 91.56 101 LYS A O 1
ATOM 822 N N . CYS A 1 102 ? -4.608 5.963 -6.198 1.00 91.44 102 CYS A N 1
ATOM 823 C CA . CYS A 1 102 ? -3.577 5.130 -5.594 1.00 91.44 102 CYS A CA 1
ATOM 824 C C . CYS A 1 102 ? -4.047 4.468 -4.290 1.00 91.44 102 CYS A C 1
ATOM 826 O O . CYS A 1 102 ? -3.460 3.486 -3.853 1.00 91.44 102 CYS A O 1
ATOM 828 N N . GLN A 1 103 ? -5.083 5.014 -3.650 1.00 88.88 103 GLN A N 1
ATOM 829 C CA . GLN A 1 103 ? -5.479 4.654 -2.285 1.00 88.88 103 GLN A CA 1
ATOM 830 C C . GLN A 1 103 ? -6.915 4.131 -2.217 1.00 88.88 103 GLN A C 1
ATOM 832 O O . GLN A 1 103 ? -7.219 3.289 -1.378 1.00 88.88 103 GLN A O 1
ATOM 837 N N . ARG A 1 104 ? -7.785 4.583 -3.130 1.00 90.25 104 ARG A N 1
ATOM 838 C CA . ARG A 1 104 ? -9.198 4.197 -3.232 1.00 90.25 104 ARG A CA 1
ATOM 839 C C . ARG A 1 104 ? -9.444 2.682 -3.192 1.00 90.25 104 ARG A C 1
ATOM 841 O O . ARG A 1 104 ? -10.391 2.315 -2.506 1.00 90.25 104 ARG A O 1
ATOM 848 N N . PRO A 1 105 ? -8.638 1.805 -3.830 1.00 91.50 105 PRO A N 1
ATOM 849 C CA . PRO A 1 105 ? -8.924 0.367 -3.825 1.00 91.50 105 PRO A CA 1
ATOM 850 C C . PRO A 1 105 ? -8.924 -0.278 -2.434 1.00 91.50 105 PRO A C 1
ATOM 852 O O . PRO A 1 105 ? -9.533 -1.323 -2.266 1.00 91.50 105 PRO A O 1
ATOM 855 N N . THR A 1 106 ? -8.301 0.342 -1.422 1.00 89.69 106 THR A N 1
ATOM 856 C CA . THR A 1 106 ? -8.391 -0.124 -0.024 1.00 89.69 106 THR A CA 1
ATOM 857 C C . THR A 1 106 ? -9.826 -0.088 0.518 1.00 89.69 106 THR A C 1
ATOM 859 O O . THR A 1 106 ? -10.112 -0.758 1.504 1.00 89.69 106 THR A O 1
ATOM 862 N N . ASP A 1 107 ? -10.717 0.681 -0.111 1.00 91.31 107 ASP A N 1
ATOM 863 C CA . ASP A 1 107 ? -12.113 0.868 0.287 1.00 91.31 107 ASP A CA 1
ATOM 864 C C . ASP A 1 107 ? -12.256 1.293 1.755 1.00 91.31 107 ASP A C 1
ATOM 866 O O . ASP A 1 107 ? -12.765 0.586 2.625 1.00 91.31 107 ASP A O 1
ATOM 870 N N . TYR A 1 108 ? -11.744 2.488 2.050 1.00 87.94 108 TYR A N 1
ATOM 871 C CA . TYR A 1 108 ? -11.807 3.028 3.404 1.00 87.94 108 TYR A CA 1
ATOM 872 C C . TYR A 1 108 ? -13.249 3.270 3.880 1.00 87.94 108 TYR A C 1
ATOM 874 O O . TYR A 1 108 ? -13.475 3.327 5.089 1.00 87.94 108 TYR A O 1
ATOM 882 N N . ASP A 1 109 ? -14.206 3.389 2.953 1.00 89.44 109 ASP A N 1
ATOM 883 C CA . ASP A 1 109 ? -15.628 3.506 3.264 1.00 89.44 109 ASP A CA 1
ATOM 884 C C . ASP A 1 109 ? -16.176 2.179 3.789 1.00 89.44 109 ASP A C 1
ATOM 886 O O . ASP A 1 109 ? -16.751 2.153 4.876 1.00 89.44 109 ASP A O 1
ATOM 890 N N . GLN A 1 110 ? -15.904 1.059 3.118 1.00 91.44 110 GLN A N 1
ATOM 891 C CA . GLN A 1 110 ? -16.212 -0.259 3.670 1.00 91.44 110 GLN A CA 1
ATOM 892 C C . GLN A 1 110 ? -15.534 -0.454 5.033 1.00 91.44 110 GLN A C 1
ATOM 894 O O . GLN A 1 110 ? -16.184 -0.871 5.996 1.00 91.44 110 GLN A O 1
ATOM 899 N N . TRP A 1 111 ? -14.249 -0.099 5.143 1.00 88.06 111 TRP A N 1
ATOM 900 C CA . TRP A 1 111 ? -13.481 -0.273 6.375 1.00 88.06 111 TRP A CA 1
ATOM 901 C C . TRP A 1 111 ? -14.080 0.466 7.573 1.00 88.06 111 TRP A C 1
ATOM 903 O O . TRP A 1 111 ? -14.149 -0.107 8.658 1.00 88.06 111 TRP A O 1
ATOM 913 N N . GLN A 1 112 ? -14.535 1.715 7.415 1.00 85.19 112 GLN A N 1
ATOM 914 C CA . GLN A 1 112 ? -15.081 2.501 8.533 1.00 85.19 112 GLN A CA 1
ATOM 915 C C . GLN A 1 112 ? -16.434 1.997 9.051 1.00 85.19 112 GLN A C 1
ATOM 917 O O . GLN A 1 112 ? -16.797 2.305 10.186 1.00 85.19 112 GLN A O 1
ATOM 922 N N . PHE A 1 113 ? -17.160 1.213 8.252 1.00 90.31 113 PHE A N 1
ATOM 923 C CA . PHE A 1 113 ? -18.469 0.663 8.616 1.00 90.31 113 PHE A CA 1
ATOM 924 C C . PHE A 1 113 ? -18.428 -0.806 9.049 1.00 90.31 113 PHE A C 1
ATOM 926 O O . PHE A 1 113 ? -19.472 -1.364 9.381 1.00 90.31 113 PHE A O 1
ATOM 933 N N . LEU A 1 114 ? -17.246 -1.435 9.102 1.00 86.19 114 LEU A N 1
ATOM 934 C CA . LEU A 1 114 ? -17.113 -2.777 9.675 1.00 86.19 114 LEU A CA 1
ATOM 935 C C . LEU A 1 114 ? -17.613 -2.808 11.133 1.00 86.19 114 LEU A C 1
ATOM 937 O O . LEU A 1 114 ? -17.421 -1.827 11.864 1.00 86.19 114 LEU A O 1
ATOM 941 N N . PRO A 1 115 ? -18.223 -3.917 11.577 1.00 87.69 115 PRO A N 1
ATOM 942 C CA . PRO A 1 115 ? -18.586 -4.093 12.975 1.00 87.69 115 PRO A CA 1
ATOM 943 C C . PRO A 1 115 ? -17.333 -4.157 13.851 1.00 87.69 115 PRO A C 1
ATOM 945 O O . PRO A 1 115 ? -16.280 -4.634 13.420 1.00 87.69 115 PRO A O 1
ATOM 948 N N . ASP A 1 116 ? -17.460 -3.700 15.094 1.00 79.94 116 ASP A N 1
ATOM 949 C CA . ASP A 1 116 ? -16.391 -3.853 16.073 1.00 79.94 116 ASP A CA 1
ATOM 950 C C . ASP A 1 116 ? -16.151 -5.336 16.372 1.00 79.94 116 ASP A C 1
ATOM 952 O O . ASP A 1 116 ? -17.068 -6.160 16.396 1.00 79.94 116 ASP A O 1
ATOM 956 N N . SER A 1 117 ? -14.887 -5.683 16.586 1.00 73.38 117 SER A N 1
ATOM 957 C CA . SER A 1 117 ? -14.460 -7.053 16.854 1.00 73.38 117 SER A CA 1
ATOM 958 C C . SER A 1 117 ? -13.348 -7.051 17.891 1.00 73.38 117 SER A C 1
ATOM 960 O O . SER A 1 117 ? -12.485 -6.180 17.870 1.00 73.38 117 SER A O 1
ATOM 962 N N . SER A 1 118 ? -13.337 -8.041 18.779 1.00 71.62 118 SER A N 1
ATOM 963 C CA . SER A 1 118 ? -12.245 -8.254 19.735 1.00 71.62 118 SER A CA 1
ATOM 964 C C . SER A 1 118 ? -11.016 -8.920 19.108 1.00 71.62 118 SER A C 1
ATOM 966 O O . SER A 1 118 ? -9.973 -9.000 19.749 1.00 71.62 118 SER A O 1
ATOM 968 N N . HIS A 1 119 ? -11.129 -9.423 17.874 1.00 68.75 119 HIS A N 1
ATOM 969 C CA . HIS A 1 119 ? -10.078 -10.180 17.200 1.00 68.75 119 HIS A CA 1
ATOM 970 C C . HIS A 1 119 ? -9.658 -9.506 15.900 1.00 68.75 119 HIS A C 1
ATOM 972 O O . HIS A 1 119 ? -10.492 -9.012 15.137 1.00 68.75 119 HIS A O 1
ATOM 978 N N . LEU A 1 120 ? -8.354 -9.531 15.634 1.00 69.00 120 LEU A N 1
ATOM 979 C CA . LEU A 1 120 ? -7.800 -9.060 14.376 1.00 69.00 120 LEU A CA 1
ATOM 980 C C . LEU A 1 120 ? -7.991 -10.133 13.302 1.00 69.00 120 LEU A C 1
ATOM 982 O O . LEU A 1 120 ? -7.462 -11.232 13.428 1.00 69.00 120 LEU A O 1
ATOM 986 N N . ASN A 1 121 ? -8.744 -9.806 12.257 1.00 72.38 121 ASN A N 1
ATOM 987 C CA . ASN A 1 121 ? -9.066 -10.717 11.161 1.00 72.38 121 ASN A CA 1
ATOM 988 C C . ASN A 1 121 ? -8.982 -9.989 9.819 1.00 72.38 121 ASN A C 1
ATOM 990 O O . ASN A 1 121 ? -9.149 -8.767 9.755 1.00 72.38 121 ASN A O 1
ATOM 994 N N . ILE A 1 122 ? -8.796 -10.750 8.738 1.00 79.12 122 ILE A N 1
ATOM 995 C CA . ILE A 1 122 ? -9.003 -10.240 7.379 1.00 79.12 122 ILE A CA 1
ATOM 996 C C . ILE A 1 122 ? -10.496 -9.942 7.220 1.00 79.12 122 ILE A C 1
ATOM 998 O O . ILE A 1 122 ? -11.330 -10.834 7.351 1.00 79.12 122 ILE A O 1
ATOM 1002 N N . ALA A 1 123 ? -10.829 -8.681 6.960 1.00 83.19 123 ALA A N 1
ATOM 1003 C CA . ALA A 1 123 ? -12.196 -8.230 6.746 1.00 83.19 123 ALA A CA 1
ATOM 1004 C C . ALA A 1 123 ? -12.649 -8.477 5.305 1.00 83.19 123 ALA A C 1
ATOM 1006 O O . ALA A 1 123 ? -13.765 -8.932 5.071 1.00 83.19 123 ALA A O 1
ATOM 1007 N N . TYR A 1 124 ? -11.788 -8.159 4.338 1.00 87.94 124 TYR A N 1
ATOM 1008 C CA . TYR A 1 124 ? -12.049 -8.350 2.915 1.00 87.94 124 TYR A CA 1
ATOM 1009 C C . TYR A 1 124 ? -10.744 -8.327 2.115 1.00 87.94 124 TYR A C 1
ATOM 1011 O O . TYR A 1 124 ? -9.705 -7.868 2.594 1.00 87.94 124 TYR A O 1
ATOM 1019 N N . PHE A 1 125 ? -10.809 -8.823 0.880 1.00 85.94 125 PHE A N 1
ATOM 1020 C CA . PHE A 1 125 ? -9.708 -8.766 -0.075 1.00 85.94 125 PHE A CA 1
ATOM 1021 C C . PHE A 1 125 ? -9.928 -7.658 -1.100 1.00 85.94 125 PHE A C 1
ATOM 1023 O O . PHE A 1 125 ? -11.034 -7.470 -1.603 1.00 85.94 125 PHE A O 1
ATOM 1030 N N . VAL A 1 126 ? -8.850 -6.961 -1.441 1.00 87.75 126 VAL A N 1
ATOM 1031 C CA . VAL A 1 126 ? -8.832 -5.904 -2.448 1.00 87.75 126 VAL A CA 1
ATOM 1032 C C . VAL A 1 126 ? -8.454 -6.493 -3.798 1.00 87.75 126 VAL A C 1
ATOM 1034 O O . VAL A 1 126 ? -7.421 -7.153 -3.948 1.00 87.75 126 VAL A O 1
ATOM 1037 N N . GLN A 1 127 ? -9.266 -6.200 -4.810 1.00 89.25 127 GLN A N 1
ATOM 1038 C CA . GLN A 1 127 ? -8.868 -6.407 -6.193 1.00 89.25 127 GLN A CA 1
ATOM 1039 C C . GLN A 1 127 ? -7.917 -5.282 -6.610 1.00 89.25 127 GLN A C 1
ATOM 1041 O O . GLN A 1 127 ? -8.267 -4.104 -6.564 1.00 89.25 127 GLN A O 1
ATOM 1046 N N . ARG A 1 128 ? -6.694 -5.640 -7.018 1.00 88.19 128 ARG A N 1
ATOM 1047 C CA . ARG A 1 128 ? -5.677 -4.656 -7.400 1.00 88.19 128 ARG A CA 1
ATOM 1048 C C . ARG A 1 128 ? -6.107 -3.869 -8.640 1.00 88.19 128 ARG A C 1
ATOM 1050 O O . ARG A 1 128 ? -6.203 -4.432 -9.732 1.00 88.19 128 ARG A O 1
ATOM 1057 N N . GLU A 1 129 ? -6.238 -2.555 -8.493 1.00 91.56 129 GLU A N 1
ATOM 1058 C CA . GLU A 1 129 ? -6.393 -1.610 -9.603 1.00 91.56 129 GLU A CA 1
ATOM 1059 C C . GLU A 1 129 ? -5.050 -1.008 -10.048 1.00 91.56 129 GLU A C 1
ATOM 1061 O O . GLU A 1 129 ? -4.031 -1.085 -9.353 1.00 91.56 129 GLU A O 1
ATOM 1066 N N . ASP A 1 130 ? -5.047 -0.382 -11.226 1.00 88.12 130 ASP A N 1
ATOM 1067 C CA . ASP A 1 130 ? -3.884 0.352 -11.714 1.00 88.12 130 ASP A CA 1
ATOM 1068 C C . ASP A 1 130 ? -3.527 1.520 -10.795 1.00 88.12 130 ASP A C 1
ATOM 1070 O O . ASP A 1 130 ? -4.379 2.287 -10.355 1.00 88.12 130 ASP A O 1
ATOM 1074 N N . ALA A 1 131 ? -2.224 1.670 -10.549 1.00 91.12 131 ALA A N 1
ATOM 1075 C CA . ALA A 1 131 ? -1.648 2.625 -9.606 1.00 91.12 131 ALA A CA 1
ATOM 1076 C C . ALA A 1 131 ? -1.959 2.372 -8.120 1.00 91.12 131 ALA A C 1
ATOM 1078 O O . ALA A 1 131 ? -1.617 3.233 -7.313 1.00 91.12 131 ALA A O 1
ATOM 1079 N N . TYR A 1 132 ? -2.540 1.224 -7.742 1.00 92.75 132 TYR A N 1
ATOM 1080 C CA . TYR A 1 132 ? -2.752 0.895 -6.331 1.00 92.75 132 TYR A CA 1
ATOM 1081 C C . TYR A 1 132 ? -1.426 0.891 -5.552 1.00 92.75 132 TYR A C 1
ATOM 1083 O O . TYR A 1 132 ? -0.480 0.196 -5.924 1.00 92.75 132 TYR A O 1
ATOM 1091 N N . GLU A 1 133 ? -1.355 1.694 -4.488 1.00 91.56 133 GLU A N 1
ATOM 1092 C CA . GLU A 1 133 ? -0.128 1.981 -3.740 1.00 91.56 133 GLU A CA 1
ATOM 1093 C C . GLU A 1 133 ? -0.345 1.970 -2.210 1.00 91.56 133 GLU A C 1
ATOM 1095 O O . GLU A 1 133 ? -0.174 2.991 -1.532 1.00 91.56 133 GLU A O 1
ATOM 1100 N N . PRO A 1 134 ? -0.744 0.833 -1.625 1.00 88.19 134 PRO A N 1
ATOM 1101 C CA . PRO A 1 134 ? -0.879 0.707 -0.182 1.00 88.19 134 PRO A CA 1
ATOM 1102 C C . PRO A 1 134 ? 0.480 0.639 0.540 1.00 88.19 134 PRO A C 1
ATOM 1104 O O . PRO A 1 134 ? 1.480 0.168 0.001 1.00 88.19 134 PRO A O 1
ATOM 1107 N N . PHE A 1 135 ? 0.497 1.031 1.812 1.00 83.25 135 PHE A N 1
ATOM 1108 C CA . PHE A 1 135 ? 1.378 0.463 2.824 1.00 83.25 135 PHE A CA 1
ATOM 1109 C C . PHE A 1 135 ? 0.817 -0.897 3.238 1.00 83.25 135 PHE A C 1
ATOM 1111 O O . PHE A 1 135 ? -0.389 -1.063 3.439 1.00 83.25 135 PHE A O 1
ATOM 1118 N N . TYR A 1 136 ? 1.709 -1.867 3.369 1.00 79.44 136 TYR A N 1
ATOM 1119 C CA . TYR A 1 136 ? 1.355 -3.230 3.710 1.00 79.44 136 TYR A CA 1
ATOM 1120 C C . TYR A 1 136 ? 2.446 -3.865 4.570 1.00 79.44 136 TYR A C 1
ATOM 1122 O O . TYR A 1 136 ? 3.595 -3.421 4.572 1.00 79.44 136 TYR A O 1
ATOM 1130 N N . ILE A 1 137 ? 2.071 -4.926 5.273 1.00 76.88 137 ILE A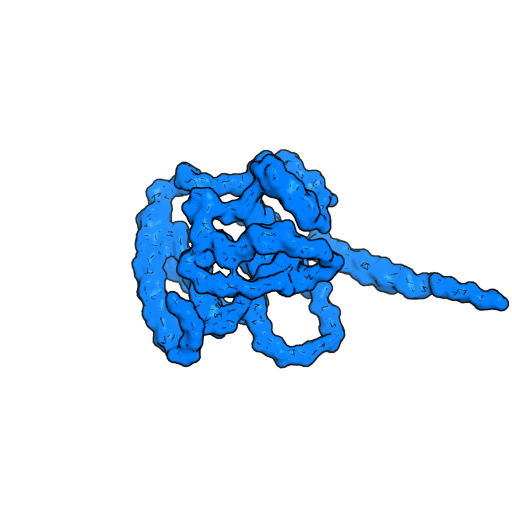 N 1
ATOM 1131 C CA . ILE A 1 137 ? 2.968 -5.829 5.987 1.00 76.88 137 ILE A CA 1
ATOM 1132 C C . ILE A 1 137 ? 2.822 -7.199 5.325 1.00 76.88 137 ILE A C 1
ATOM 1134 O O . ILE A 1 137 ? 1.710 -7.668 5.089 1.00 76.88 137 ILE A O 1
ATOM 1138 N N . ALA A 1 138 ? 3.938 -7.835 4.987 1.00 73.06 138 ALA A N 1
ATOM 1139 C CA . ALA A 1 138 ? 3.9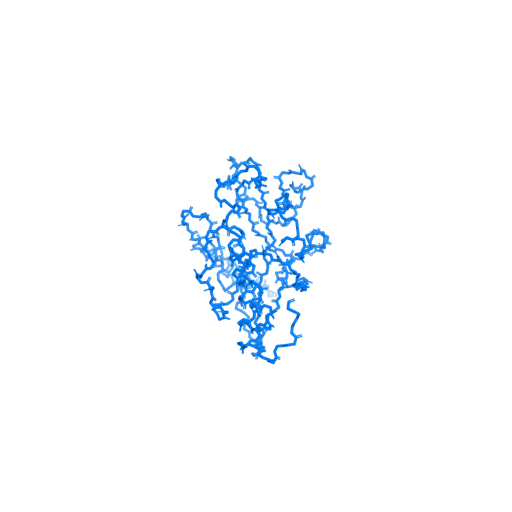53 -9.153 4.362 1.00 73.06 138 ALA A CA 1
ATOM 1140 C C . ALA A 1 138 ? 5.050 -10.021 4.985 1.00 73.06 138 ALA A C 1
ATOM 1142 O O . ALA A 1 138 ? 6.044 -9.506 5.506 1.00 73.06 138 ALA A O 1
ATOM 1143 N N . LYS A 1 139 ? 4.886 -11.346 4.907 1.00 71.94 139 LYS A N 1
ATOM 1144 C CA . LYS A 1 139 ? 5.963 -12.298 5.223 1.00 71.94 139 LYS A CA 1
ATOM 1145 C C . LYS A 1 139 ? 7.133 -12.062 4.276 1.00 71.94 139 LYS A C 1
ATOM 1147 O O . LYS A 1 139 ? 6.900 -11.841 3.103 1.00 71.94 139 LYS A O 1
ATOM 1152 N N . LYS A 1 140 ? 8.374 -12.178 4.758 1.00 75.56 140 LYS A N 1
ATOM 1153 C CA . LYS A 1 140 ? 9.605 -11.864 4.001 1.00 75.56 140 LYS A CA 1
ATOM 1154 C C . LYS A 1 140 ? 9.754 -12.604 2.658 1.00 75.56 140 LYS A C 1
ATOM 1156 O O . LYS A 1 140 ? 10.520 -12.163 1.810 1.00 75.56 140 LYS A O 1
ATOM 1161 N N . ASP A 1 141 ? 9.040 -13.708 2.473 1.00 77.38 141 ASP A N 1
ATOM 1162 C CA . ASP A 1 141 ? 8.955 -14.424 1.203 1.00 77.38 141 ASP A CA 1
ATOM 1163 C C . ASP A 1 141 ? 8.001 -13.700 0.239 1.00 77.38 141 ASP A C 1
ATOM 1165 O O . ASP A 1 141 ? 6.860 -14.109 0.058 1.00 77.38 141 ASP A O 1
ATOM 1169 N N . PHE A 1 142 ? 8.440 -12.564 -0.310 1.00 83.88 142 PHE A N 1
ATOM 1170 C CA . PHE A 1 142 ? 7.754 -11.837 -1.380 1.00 83.88 142 PHE A CA 1
ATOM 1171 C C . PHE A 1 142 ? 8.763 -11.383 -2.456 1.00 83.88 142 PHE A C 1
ATOM 1173 O O . PHE A 1 142 ? 9.959 -11.296 -2.166 1.00 83.88 142 PHE A O 1
ATOM 1180 N N . PRO A 1 143 ? 8.329 -11.095 -3.704 1.00 89.25 143 PRO A N 1
ATOM 1181 C CA . PRO A 1 143 ? 9.230 -10.647 -4.770 1.00 89.25 143 PRO A CA 1
ATOM 1182 C C . PRO A 1 143 ? 10.051 -9.419 -4.361 1.00 89.25 143 PRO A C 1
ATOM 1184 O O . PRO A 1 143 ? 9.502 -8.474 -3.814 1.00 89.25 143 PRO A O 1
ATOM 1187 N N . LEU A 1 144 ? 11.358 -9.399 -4.618 1.00 89.81 144 LEU A N 1
ATOM 1188 C CA . LEU A 1 144 ? 12.192 -8.257 -4.229 1.00 89.81 144 LEU A CA 1
ATOM 1189 C C . LEU A 1 144 ? 11.810 -6.981 -4.992 1.00 89.81 144 LEU A C 1
ATOM 1191 O O . LEU A 1 144 ? 11.408 -7.044 -6.152 1.00 89.81 144 LEU A O 1
ATOM 1195 N N . TYR A 1 145 ? 12.015 -5.830 -4.347 1.00 90.25 145 TYR A N 1
ATOM 1196 C CA . TYR A 1 145 ? 11.848 -4.528 -4.986 1.00 90.25 145 TYR A CA 1
ATOM 1197 C C . TYR A 1 145 ? 12.776 -4.383 -6.192 1.00 90.25 145 TYR A C 1
ATOM 1199 O O . TYR A 1 145 ? 13.969 -4.679 -6.124 1.00 90.25 145 TYR A O 1
ATOM 1207 N N . ASP A 1 146 ? 12.236 -3.850 -7.284 1.00 95.00 146 ASP A N 1
ATOM 1208 C CA . ASP A 1 146 ? 13.032 -3.462 -8.441 1.00 95.00 146 ASP A CA 1
ATOM 1209 C C . ASP A 1 146 ? 13.719 -2.112 -8.185 1.00 95.00 146 ASP A C 1
ATOM 1211 O O . ASP A 1 146 ? 13.118 -1.037 -8.271 1.00 95.00 146 ASP A O 1
ATOM 1215 N N . GLU A 1 147 ? 15.015 -2.176 -7.885 1.00 95.44 147 GLU A N 1
ATOM 1216 C CA . GLU A 1 147 ? 15.852 -1.029 -7.515 1.00 95.44 147 GLU A CA 1
ATOM 1217 C C . GLU A 1 147 ? 16.037 0.012 -8.638 1.00 95.44 147 GLU A C 1
ATOM 1219 O O . GLU A 1 147 ? 16.618 1.084 -8.419 1.00 95.44 147 GLU A O 1
ATOM 1224 N N . ARG A 1 148 ? 15.545 -0.258 -9.858 1.00 96.31 148 ARG A N 1
ATOM 1225 C CA . ARG A 1 148 ? 15.514 0.732 -10.945 1.00 96.31 148 ARG A CA 1
ATOM 1226 C C . ARG A 1 148 ? 14.492 1.841 -10.675 1.00 96.31 148 ARG A C 1
ATOM 1228 O O . ARG A 1 148 ? 14.706 2.964 -11.143 1.00 96.31 148 ARG A O 1
ATOM 1235 N N . PHE A 1 149 ? 13.424 1.557 -9.919 1.00 95.50 149 PHE A N 1
ATOM 1236 C CA . PHE A 1 149 ? 12.440 2.555 -9.487 1.00 95.50 149 PHE A CA 1
ATOM 1237 C C . PHE A 1 149 ? 13.005 3.386 -8.336 1.00 95.50 149 PHE A C 1
ATOM 1239 O O . PHE A 1 149 ? 12.959 2.998 -7.171 1.00 95.50 149 PHE A O 1
ATOM 1246 N N . LYS A 1 150 ? 13.541 4.559 -8.670 1.00 90.75 150 LYS A N 1
ATOM 1247 C CA . LYS A 1 150 ? 14.186 5.463 -7.711 1.00 90.75 150 LYS A CA 1
ATOM 1248 C C . LYS A 1 150 ? 13.367 6.730 -7.532 1.00 90.75 150 LYS A C 1
ATOM 1250 O O . LYS A 1 150 ? 12.711 7.177 -8.468 1.00 90.75 150 LYS A O 1
ATOM 1255 N N . GLN A 1 151 ? 13.489 7.351 -6.363 1.00 90.62 151 GLN A N 1
ATOM 1256 C CA . GLN A 1 151 ? 12.822 8.612 -6.041 1.00 90.62 151 GLN A CA 1
ATOM 1257 C C . GLN A 1 151 ? 11.292 8.523 -6.160 1.00 90.62 151 GLN A C 1
ATOM 1259 O O . GLN A 1 151 ? 10.687 7.575 -5.653 1.00 90.62 151 GLN A O 1
ATOM 1264 N N . TYR A 1 152 ? 10.652 9.533 -6.754 1.00 89.19 152 TYR A N 1
ATOM 1265 C CA . TYR A 1 152 ? 9.209 9.677 -6.731 1.00 89.19 152 TYR A CA 1
ATOM 1266 C C . TYR A 1 152 ? 8.488 8.851 -7.804 1.00 89.19 152 TYR A C 1
ATOM 1268 O O . TYR A 1 152 ? 8.786 8.927 -8.996 1.00 89.19 152 TYR A O 1
ATOM 1276 N N . GLY A 1 153 ? 7.437 8.150 -7.375 1.00 91.50 153 GLY A N 1
ATOM 1277 C CA . GLY A 1 153 ? 6.475 7.486 -8.250 1.00 91.50 153 GLY A CA 1
ATOM 1278 C C . GLY A 1 153 ? 6.862 6.056 -8.623 1.00 91.50 153 GLY A C 1
ATOM 1279 O O . GLY A 1 153 ? 8.028 5.728 -8.797 1.00 91.50 153 GLY A O 1
ATOM 1280 N N . TYR A 1 154 ? 5.847 5.206 -8.757 1.00 94.44 154 TYR A N 1
ATOM 1281 C CA . TYR A 1 154 ? 5.915 3.799 -9.178 1.00 94.44 154 TYR A CA 1
ATOM 1282 C C . TYR A 1 154 ? 6.796 2.840 -8.364 1.00 94.44 154 TYR A C 1
ATOM 1284 O O . TYR A 1 154 ? 6.772 1.654 -8.650 1.00 94.44 154 TYR A O 1
ATOM 1292 N N . ASN A 1 155 ? 7.488 3.296 -7.325 1.00 89.75 155 ASN A N 1
ATOM 1293 C CA . ASN A 1 155 ? 8.287 2.468 -6.419 1.00 89.75 155 ASN A CA 1
ATOM 1294 C C . ASN A 1 155 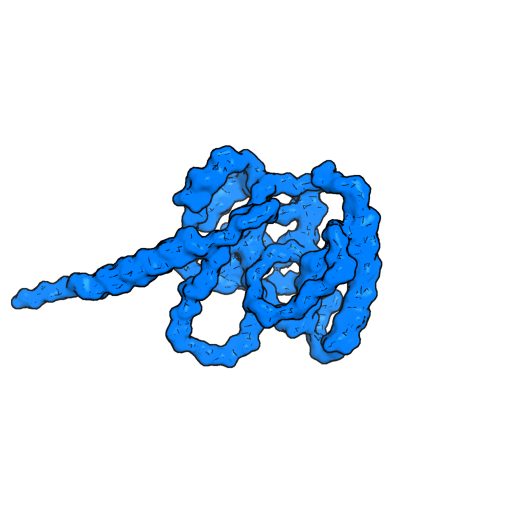? 7.463 1.383 -5.695 1.00 89.75 155 ASN A C 1
ATOM 1296 O O . ASN A 1 155 ? 7.756 0.202 -5.825 1.00 89.75 155 ASN A O 1
ATOM 1300 N N . ARG A 1 156 ? 6.390 1.741 -4.980 1.00 91.38 156 ARG A N 1
ATOM 1301 C CA . ARG A 1 156 ? 5.499 0.745 -4.348 1.00 91.38 156 ARG A CA 1
ATOM 1302 C C . ARG A 1 156 ? 4.466 0.172 -5.313 1.00 91.38 156 ARG A C 1
ATOM 1304 O O . ARG A 1 156 ? 4.047 -0.968 -5.153 1.00 91.38 156 ARG A O 1
ATOM 1311 N N . ILE A 1 157 ? 4.075 0.937 -6.332 1.00 94.56 157 ILE A N 1
ATOM 1312 C CA . ILE A 1 157 ? 3.134 0.463 -7.359 1.00 94.56 157 ILE A CA 1
ATOM 1313 C C . ILE A 1 157 ? 3.743 -0.712 -8.132 1.00 94.56 157 ILE A C 1
ATOM 1315 O O . ILE A 1 157 ? 3.032 -1.673 -8.416 1.00 94.56 157 ILE A O 1
ATOM 1319 N N . SER A 1 158 ? 5.038 -0.660 -8.469 1.00 95.50 158 SER A N 1
ATOM 1320 C CA . SER A 1 158 ? 5.718 -1.766 -9.153 1.00 95.50 158 SER A CA 1
ATOM 1321 C C . SER A 1 158 ? 5.736 -3.023 -8.294 1.00 95.50 158 SER A C 1
ATOM 1323 O O . SER A 1 158 ? 5.340 -4.086 -8.768 1.00 95.50 158 SER A O 1
ATOM 1325 N N . GLN A 1 159 ? 6.060 -2.873 -7.013 1.00 93.25 159 GLN A N 1
ATOM 1326 C CA . GLN A 1 159 ? 6.040 -3.953 -6.037 1.00 93.25 159 GLN A CA 1
ATOM 1327 C C . GLN A 1 159 ? 4.655 -4.610 -5.920 1.00 93.25 159 GLN A C 1
ATOM 1329 O O . GLN A 1 159 ? 4.517 -5.822 -6.062 1.00 93.25 159 GLN A O 1
ATOM 1334 N N . VAL A 1 160 ? 3.605 -3.810 -5.727 1.00 93.44 160 VAL A N 1
ATOM 1335 C CA . VAL A 1 160 ? 2.215 -4.289 -5.611 1.00 93.44 160 VAL A CA 1
ATOM 1336 C C . VAL A 1 160 ? 1.735 -4.925 -6.919 1.00 93.44 160 VAL A C 1
ATOM 1338 O O . VAL A 1 160 ? 1.011 -5.921 -6.902 1.00 93.44 160 VAL A O 1
ATOM 1341 N N . CYS A 1 161 ? 2.164 -4.392 -8.065 1.00 95.00 161 CYS A N 1
ATOM 1342 C CA . CYS A 1 161 ? 1.893 -4.982 -9.371 1.00 95.00 161 CYS A CA 1
ATOM 1343 C C . CYS A 1 161 ? 2.520 -6.374 -9.494 1.00 95.00 161 CYS A C 1
ATOM 1345 O O . CYS A 1 161 ? 1.809 -7.321 -9.827 1.00 95.00 161 CYS A O 1
ATOM 1347 N N . GLU A 1 162 ? 3.806 -6.528 -9.176 1.00 95.12 162 GLU A N 1
ATOM 1348 C C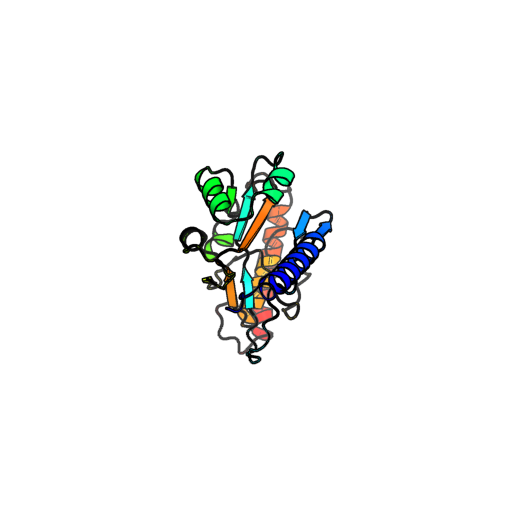A . GLU A 1 162 ? 4.460 -7.834 -9.240 1.00 95.12 162 GLU A CA 1
ATOM 1349 C C . GLU A 1 162 ? 3.854 -8.825 -8.248 1.00 95.1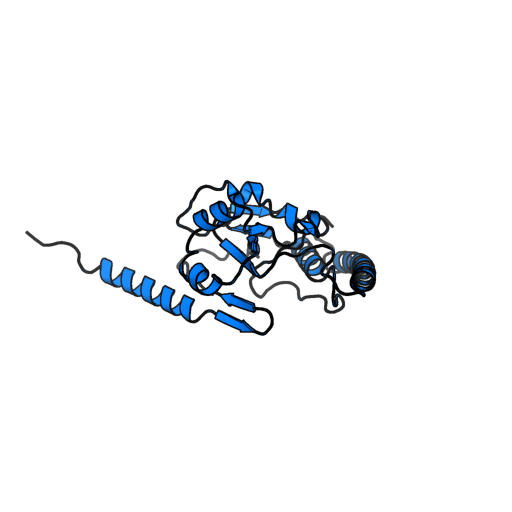2 162 GLU A C 1
ATOM 1351 O O . GLU A 1 162 ? 3.563 -9.951 -8.639 1.00 95.12 162 GLU A O 1
ATOM 1356 N N . MET A 1 163 ? 3.585 -8.415 -7.008 1.00 92.00 163 MET A N 1
ATOM 1357 C CA . MET A 1 163 ? 2.925 -9.274 -6.019 1.00 92.00 163 MET A CA 1
ATOM 1358 C C . MET A 1 163 ? 1.564 -9.769 -6.524 1.00 92.00 163 MET A C 1
ATOM 1360 O O . MET A 1 163 ? 1.272 -10.962 -6.441 1.00 92.00 163 MET A O 1
ATOM 1364 N N . ASN A 1 164 ? 0.752 -8.894 -7.130 1.00 93.25 164 ASN A N 1
ATOM 1365 C CA . ASN A 1 164 ? -0.510 -9.305 -7.746 1.00 93.25 164 ASN A CA 1
ATOM 1366 C C . ASN A 1 164 ? -0.285 -10.367 -8.832 1.00 93.25 164 ASN A C 1
ATOM 1368 O O . ASN A 1 164 ? -0.941 -11.405 -8.818 1.00 93.25 164 ASN A O 1
ATOM 1372 N N . ILE A 1 165 ? 0.659 -10.136 -9.748 1.00 94.88 165 ILE A N 1
ATOM 1373 C CA . ILE A 1 165 ? 0.981 -11.068 -10.839 1.00 94.88 165 ILE A CA 1
ATOM 1374 C C . ILE A 1 165 ? 1.555 -12.392 -10.316 1.00 94.88 165 ILE A C 1
ATOM 1376 O O . ILE A 1 165 ? 1.221 -13.450 -10.853 1.00 94.88 165 ILE A O 1
ATOM 1380 N N . ALA A 1 166 ? 2.338 -12.354 -9.240 1.00 91.56 166 ALA A N 1
ATOM 1381 C CA . ALA A 1 166 ? 2.885 -13.519 -8.550 1.00 91.56 166 ALA A CA 1
ATOM 1382 C C . ALA A 1 166 ? 1.829 -14.301 -7.743 1.00 91.56 166 ALA A C 1
ATOM 1384 O O . ALA A 1 166 ? 2.140 -15.344 -7.174 1.00 91.56 166 ALA A O 1
ATOM 1385 N N . GLY A 1 167 ? 0.575 -13.833 -7.709 1.00 88.62 167 GLY A N 1
ATOM 1386 C CA . GLY A 1 167 ? -0.557 -14.568 -7.148 1.00 88.62 167 GLY A CA 1
ATOM 1387 C C . GLY A 1 167 ? -0.970 -14.156 -5.737 1.00 88.62 167 GLY A C 1
ATOM 1388 O O . GLY A 1 167 ? -1.915 -14.749 -5.216 1.00 88.62 167 GLY A O 1
ATOM 1389 N N . TYR A 1 168 ? -0.341 -13.136 -5.152 1.00 88.12 168 TYR A N 1
ATOM 1390 C CA . TYR A 1 168 ? -0.644 -12.663 -3.801 1.00 88.12 168 TYR A CA 1
ATOM 1391 C C . TYR A 1 168 ? -2.048 -12.056 -3.727 1.00 88.12 168 TYR A C 1
ATOM 1393 O O . TYR A 1 168 ? -2.560 -11.493 -4.700 1.00 88.12 168 TYR A O 1
ATOM 1401 N N . ASN A 1 169 ? -2.658 -12.162 -2.548 1.00 85.50 169 ASN A N 1
ATOM 1402 C CA . ASN A 1 169 ? -3.905 -11.484 -2.215 1.00 85.50 169 ASN A CA 1
ATOM 1403 C C . ASN A 1 169 ? -3.625 -10.328 -1.254 1.00 85.50 169 ASN A C 1
ATOM 1405 O O . ASN A 1 169 ? -2.757 -10.429 -0.389 1.00 85.50 169 ASN A O 1
ATOM 1409 N N . PHE A 1 170 ? -4.397 -9.252 -1.384 1.00 84.75 170 PHE A N 1
ATOM 1410 C CA . PHE A 1 170 ? -4.272 -8.067 -0.542 1.00 84.75 170 PHE A CA 1
ATOM 1411 C C . PHE A 1 170 ? -5.452 -8.018 0.427 1.00 84.75 170 PHE A C 1
ATOM 1413 O O . PHE A 1 170 ? -6.552 -7.633 0.036 1.00 84.75 170 PHE A O 1
ATOM 1420 N N . GLY A 1 171 ? -5.252 -8.472 1.662 1.00 84.75 171 GLY A N 1
ATOM 1421 C CA . GLY A 1 171 ? -6.290 -8.509 2.692 1.00 84.75 171 GLY A CA 1
ATOM 1422 C C . GLY A 1 171 ? -6.276 -7.245 3.544 1.00 84.75 171 GLY A C 1
ATOM 1423 O O . GLY A 1 171 ? -5.233 -6.884 4.083 1.00 84.75 171 GLY A O 1
ATOM 1424 N N . VAL A 1 172 ? -7.418 -6.578 3.697 1.00 82.94 172 VAL A N 1
ATOM 1425 C CA . VAL A 1 172 ? -7.591 -5.476 4.656 1.00 82.94 172 VAL A CA 1
ATOM 1426 C C . VAL A 1 172 ? -8.033 -6.051 5.990 1.00 82.94 172 VAL A C 1
ATOM 1428 O O . VAL A 1 172 ? -8.989 -6.823 6.045 1.00 82.94 172 VAL A O 1
ATOM 1431 N N . LEU A 1 173 ? -7.360 -5.673 7.075 1.00 80.25 173 LEU A N 1
ATOM 1432 C CA . LEU A 1 173 ? -7.733 -6.112 8.418 1.00 80.25 173 LEU A CA 1
ATOM 1433 C C . LEU A 1 173 ? -8.829 -5.236 9.021 1.00 80.25 173 LEU A C 1
ATOM 1435 O O . LEU A 1 173 ? -8.840 -4.024 8.823 1.00 80.25 173 LEU A O 1
ATOM 1439 N N . ASN A 1 174 ? -9.707 -5.835 9.821 1.00 77.44 174 ASN A N 1
ATOM 1440 C CA . ASN A 1 174 ? -10.834 -5.143 10.454 1.00 77.44 174 ASN A CA 1
ATOM 1441 C C . ASN A 1 174 ? -10.421 -4.020 11.425 1.00 77.44 174 ASN A C 1
ATOM 1443 O O . ASN A 1 174 ? -11.027 -2.953 11.406 1.00 77.44 174 ASN A O 1
ATOM 1447 N N . ASN A 1 175 ? -9.378 -4.238 12.231 1.00 73.25 175 ASN A N 1
ATOM 1448 C CA . ASN A 1 175 ? -9.009 -3.356 13.344 1.00 73.25 175 ASN A CA 1
ATOM 1449 C C . ASN A 1 175 ? -7.543 -2.893 13.327 1.00 73.25 175 ASN A C 1
ATOM 1451 O O . ASN A 1 175 ? -7.063 -2.386 14.335 1.00 73.25 175 ASN A O 1
ATOM 1455 N N . ALA A 1 176 ? -6.823 -3.044 12.209 1.00 75.00 176 ALA A N 1
ATOM 1456 C CA . ALA A 1 176 ? -5.460 -2.517 12.080 1.00 75.00 176 ALA A CA 1
ATOM 1457 C C . ALA A 1 176 ? -5.416 -1.241 11.236 1.00 75.00 176 ALA A C 1
ATOM 1459 O O . ALA A 1 176 ? -6.054 -1.152 10.182 1.00 75.00 176 ALA A O 1
ATOM 1460 N N . PHE A 1 177 ? -4.603 -0.285 11.681 1.00 74.31 177 PHE A N 1
ATOM 1461 C CA . PHE A 1 177 ? -4.326 0.966 10.984 1.00 74.31 177 PHE A CA 1
ATOM 1462 C C . PHE A 1 177 ? -2.903 1.466 11.281 1.00 74.31 177 PHE A C 1
ATOM 1464 O O . PHE A 1 177 ? -2.297 1.113 12.290 1.00 74.31 177 PHE A O 1
ATOM 1471 N N . LEU A 1 178 ? -2.369 2.292 10.380 1.00 73.81 178 LEU A N 1
ATOM 1472 C CA . LEU A 1 178 ? -1.094 2.996 10.497 1.00 73.81 178 LEU A CA 1
ATOM 1473 C C . LEU A 1 178 ? -1.358 4.493 10.437 1.00 73.81 178 LEU A C 1
ATOM 1475 O O . LEU A 1 178 ? -2.268 4.964 9.746 1.00 73.81 178 LEU A O 1
ATOM 1479 N N . ILE A 1 179 ? -0.515 5.252 11.127 1.00 69.19 179 ILE A N 1
ATOM 1480 C CA . ILE A 1 179 ? -0.620 6.705 11.177 1.00 69.19 179 ILE A CA 1
ATOM 1481 C C . ILE A 1 179 ? 0.634 7.308 10.571 1.00 69.19 179 ILE A C 1
ATOM 1483 O O . ILE A 1 179 ? 1.752 6.996 10.972 1.00 69.19 179 ILE A O 1
ATOM 1487 N N . HIS A 1 180 ? 0.436 8.216 9.625 1.00 71.62 180 HIS A N 1
ATOM 1488 C CA . HIS A 1 180 ? 1.493 9.046 9.075 1.00 71.62 180 HIS A CA 1
ATOM 1489 C C . HIS A 1 180 ? 1.377 10.474 9.626 1.00 71.62 180 HIS A C 1
ATOM 1491 O O . HIS A 1 180 ? 0.337 11.130 9.499 1.00 71.62 180 HIS A O 1
ATOM 1497 N N . LYS A 1 181 ? 2.476 11.003 10.175 1.00 66.25 181 LYS A N 1
ATOM 1498 C CA . LYS A 1 181 ? 2.558 12.392 10.644 1.00 66.25 181 LYS A CA 1
ATOM 1499 C C . LYS A 1 181 ? 2.512 13.377 9.472 1.00 66.25 181 LYS A C 1
ATOM 1501 O O . LYS A 1 181 ? 3.431 13.425 8.660 1.00 66.25 181 LYS A O 1
ATOM 1506 N N . GLY A 1 182 ? 1.492 14.228 9.430 1.00 68.19 182 GLY A N 1
ATOM 1507 C CA . GLY A 1 182 ? 1.396 15.332 8.478 1.00 68.19 182 GLY A CA 1
ATOM 1508 C C . GLY A 1 182 ? 0.582 14.991 7.234 1.00 68.19 182 GLY A C 1
ATOM 1509 O O . GLY A 1 182 ? 0.699 13.911 6.642 1.00 68.19 182 GLY A O 1
ATOM 1510 N N . PHE A 1 183 ? -0.240 15.951 6.818 1.00 73.75 183 PHE A N 1
ATOM 1511 C CA . PHE A 1 183 ? -1.007 15.851 5.586 1.00 73.75 183 PHE A CA 1
ATOM 1512 C C . PHE A 1 183 ? -0.099 16.058 4.378 1.00 73.75 183 PHE A C 1
ATOM 1514 O O . PHE A 1 183 ? 0.784 16.915 4.354 1.00 73.75 183 PHE A O 1
ATOM 1521 N N . LYS A 1 184 ? -0.343 15.255 3.346 1.00 78.12 184 LYS A N 1
ATOM 1522 C CA . LYS A 1 184 ? 0.336 15.374 2.060 1.00 78.12 184 LYS A CA 1
ATOM 1523 C C . LYS A 1 184 ? -0.571 16.149 1.118 1.00 78.12 184 LYS A C 1
ATOM 1525 O O . LYS A 1 184 ? -1.740 15.793 0.967 1.00 78.12 184 LYS A O 1
ATOM 1530 N N . TYR A 1 185 ? -0.021 17.200 0.526 1.00 80.88 185 TYR A N 1
ATOM 1531 C CA . TYR A 1 185 ? -0.700 18.098 -0.404 1.00 80.88 185 TYR A CA 1
ATOM 1532 C C . TYR A 1 185 ? 0.068 18.154 -1.721 1.00 80.88 185 TYR A C 1
ATOM 1534 O O . TYR A 1 185 ? 1.249 17.811 -1.770 1.00 80.88 185 TYR A O 1
ATOM 1542 N N . ARG A 1 186 ? -0.608 18.584 -2.789 1.00 77.50 186 ARG A N 1
ATOM 1543 C CA . ARG A 1 186 ? -0.036 18.630 -4.143 1.00 77.50 186 ARG A CA 1
ATOM 1544 C C . ARG A 1 186 ? 1.140 19.598 -4.277 1.00 77.50 186 ARG A C 1
ATOM 1546 O O . ARG A 1 186 ? 2.031 19.324 -5.069 1.00 77.50 186 ARG A O 1
ATOM 1553 N N . ASP A 1 187 ? 1.184 20.641 -3.457 1.00 75.88 187 ASP A N 1
ATOM 1554 C CA . ASP A 1 187 ? 2.193 21.702 -3.571 1.00 75.88 187 ASP A CA 1
ATOM 1555 C C . ASP A 1 187 ? 3.431 21.448 -2.689 1.00 75.88 187 ASP A C 1
ATOM 1557 O O . ASP A 1 187 ? 4.390 22.211 -2.707 1.00 75.88 187 ASP A O 1
ATOM 1561 N N . GLY A 1 188 ? 3.434 20.358 -1.912 1.00 71.81 188 GLY A N 1
ATOM 1562 C CA . GLY A 1 188 ? 4.494 20.032 -0.950 1.00 71.81 188 GLY A CA 1
ATOM 1563 C C . GLY A 1 188 ? 5.632 19.171 -1.504 1.00 71.81 188 GLY A C 1
ATOM 1564 O O . GLY A 1 188 ? 6.326 18.524 -0.721 1.00 71.81 188 GLY A O 1
ATOM 1565 N N . PHE A 1 189 ? 5.787 19.084 -2.827 1.00 78.94 189 PHE A N 1
ATOM 1566 C CA . PHE A 1 189 ? 6.773 18.207 -3.465 1.00 78.94 189 PHE A CA 1
ATOM 1567 C C . PHE A 1 189 ? 7.986 18.967 -4.005 1.00 78.94 189 PHE A C 1
ATOM 1569 O O . PHE A 1 189 ? 7.928 20.157 -4.304 1.00 78.94 189 PHE A O 1
ATOM 1576 N N . HIS A 1 190 ? 9.105 18.257 -4.151 1.00 81.31 190 HIS A N 1
ATOM 1577 C CA . HIS A 1 190 ? 10.342 18.808 -4.696 1.00 81.31 190 HIS A CA 1
ATOM 1578 C C . HIS A 1 190 ? 10.253 19.041 -6.211 1.00 81.31 190 HIS A C 1
ATOM 1580 O O . HIS A 1 190 ? 9.482 18.401 -6.925 1.00 81.31 190 HIS A O 1
ATOM 1586 N N . LYS A 1 191 ? 11.108 19.939 -6.715 1.00 85.94 191 LYS A N 1
ATOM 1587 C CA . LYS A 1 191 ? 11.066 20.450 -8.099 1.00 85.94 191 LYS A CA 1
ATOM 1588 C C . LYS A 1 191 ? 11.150 19.365 -9.181 1.00 85.94 191 LYS A C 1
ATOM 1590 O O . LYS A 1 191 ? 10.542 19.506 -10.233 1.00 85.94 191 LYS A O 1
ATOM 1595 N N . ASN A 1 192 ? 11.877 18.278 -8.921 1.00 89.06 192 ASN A N 1
ATOM 1596 C CA . ASN A 1 192 ? 12.143 17.231 -9.916 1.00 89.06 192 ASN A CA 1
ATOM 1597 C C . ASN A 1 192 ? 11.106 16.097 -9.917 1.00 89.06 192 ASN A C 1
ATOM 1599 O O . ASN A 1 192 ? 11.201 15.184 -10.739 1.00 89.06 192 ASN A O 1
ATOM 1603 N N . LYS A 1 193 ? 10.100 16.158 -9.035 1.00 89.19 193 LYS A N 1
ATOM 1604 C CA . LYS A 1 193 ? 9.074 15.122 -8.849 1.00 89.19 193 LYS A CA 1
ATOM 1605 C C . LYS A 1 193 ? 8.421 14.677 -10.158 1.00 89.19 193 LYS A C 1
ATOM 1607 O O . LYS A 1 193 ? 8.193 13.489 -10.356 1.00 89.19 193 LYS A O 1
ATOM 1612 N N . GLU A 1 194 ? 8.083 15.607 -11.048 1.00 90.06 194 GLU A N 1
ATOM 1613 C CA . GLU A 1 194 ? 7.410 15.266 -12.309 1.00 90.06 194 GLU A CA 1
ATOM 1614 C C . GLU A 1 194 ? 8.327 14.521 -13.278 1.00 90.06 194 GLU A C 1
ATOM 1616 O O . GLU A 1 194 ? 7.901 13.544 -13.893 1.00 90.06 194 GLU A O 1
ATOM 1621 N N . ILE A 1 195 ? 9.594 14.933 -13.365 1.00 92.88 195 ILE A N 1
ATOM 1622 C CA . ILE A 1 195 ? 10.612 14.280 -14.195 1.00 92.88 195 ILE A CA 1
ATOM 1623 C C . ILE A 1 195 ? 10.842 12.849 -13.697 1.00 92.88 195 ILE A C 1
ATOM 1625 O O . ILE A 1 195 ? 10.815 11.906 -14.488 1.00 92.88 195 ILE A O 1
ATOM 1629 N N . GLU A 1 196 ? 10.998 12.679 -12.384 1.00 93.38 196 GLU A N 1
ATOM 1630 C CA . GLU A 1 196 ? 11.140 11.369 -11.739 1.00 93.38 196 GLU A CA 1
ATOM 1631 C C . GLU A 1 196 ? 9.917 10.481 -11.991 1.00 93.38 196 GLU A C 1
ATOM 1633 O O . GLU A 1 196 ? 10.056 9.345 -12.446 1.00 93.38 196 GLU A O 1
ATOM 1638 N N . ASN A 1 197 ? 8.710 11.022 -11.795 1.00 93.81 197 ASN A N 1
ATOM 1639 C CA . ASN A 1 197 ? 7.466 10.289 -12.014 1.00 93.81 197 ASN A CA 1
ATOM 1640 C C . ASN A 1 197 ? 7.284 9.870 -13.480 1.00 93.81 197 ASN A C 1
ATOM 1642 O O . ASN A 1 197 ? 6.786 8.779 -13.751 1.00 93.81 197 ASN A O 1
ATOM 1646 N N . ASN A 1 198 ? 7.664 10.733 -14.427 1.00 95.81 198 ASN A N 1
ATOM 1647 C CA . ASN A 1 198 ? 7.600 10.443 -15.859 1.00 95.81 198 ASN A CA 1
ATOM 1648 C C . ASN A 1 198 ? 8.567 9.318 -16.231 1.00 95.81 198 ASN A C 1
ATOM 1650 O O . ASN A 1 198 ? 8.143 8.327 -16.820 1.00 95.81 198 ASN A O 1
ATOM 1654 N N . ARG A 1 199 ? 9.828 9.419 -15.796 1.00 96.69 199 ARG A N 1
ATOM 1655 C CA . ARG A 1 199 ? 10.830 8.361 -15.983 1.00 96.69 199 ARG A CA 1
ATOM 1656 C C . ARG A 1 199 ? 10.346 7.027 -15.410 1.00 96.69 199 ARG A C 1
ATOM 1658 O O . ARG A 1 199 ? 10.440 5.997 -16.073 1.00 96.69 199 ARG A O 1
ATOM 1665 N N . ASN A 1 200 ? 9.820 7.045 -14.188 1.00 97.31 200 ASN A N 1
ATOM 1666 C CA . ASN A 1 200 ? 9.348 5.839 -13.515 1.00 97.31 200 ASN A CA 1
ATOM 1667 C C . ASN A 1 200 ? 8.082 5.264 -14.162 1.00 97.31 200 ASN A C 1
ATOM 1669 O O . ASN A 1 200 ? 7.922 4.047 -14.196 1.00 97.31 200 ASN A O 1
ATOM 1673 N N . ARG A 1 201 ? 7.212 6.096 -14.746 1.00 96.50 201 ARG A N 1
ATOM 1674 C CA . ARG A 1 201 ? 6.075 5.621 -15.548 1.00 96.50 201 ARG A CA 1
ATOM 1675 C C . ARG A 1 201 ? 6.539 4.852 -16.782 1.00 96.50 201 ARG A C 1
ATOM 1677 O O . ARG A 1 201 ? 5.976 3.800 -17.082 1.00 96.50 201 ARG A O 1
ATOM 1684 N N . ASP A 1 202 ? 7.540 5.363 -17.490 1.00 97.44 202 ASP A N 1
ATOM 1685 C CA . ASP A 1 202 ? 8.046 4.722 -18.706 1.00 97.44 202 ASP A CA 1
ATOM 1686 C C . ASP A 1 202 ? 8.753 3.402 -18.365 1.00 97.44 202 ASP A C 1
ATOM 1688 O O . ASP A 1 202 ? 8.480 2.365 -18.979 1.00 97.44 202 ASP A O 1
ATOM 1692 N N . LEU A 1 203 ? 9.560 3.409 -17.296 1.00 97.94 203 LEU A N 1
ATOM 1693 C CA . LEU A 1 203 ? 10.149 2.201 -16.716 1.00 97.94 203 LEU A CA 1
ATOM 1694 C C . LEU A 1 203 ? 9.073 1.187 -16.302 1.00 97.94 203 LEU A C 1
ATOM 1696 O O . LEU A 1 203 ? 9.222 -0.003 -16.566 1.00 97.94 203 LEU A O 1
ATOM 1700 N N . PHE A 1 204 ? 7.955 1.634 -15.725 1.00 97.38 204 PHE A N 1
ATOM 1701 C CA . PHE A 1 204 ? 6.860 0.748 -15.334 1.00 97.38 204 PHE A CA 1
ATOM 1702 C C . PHE A 1 204 ? 6.232 0.021 -16.529 1.00 97.38 204 PHE A C 1
ATOM 1704 O O . PHE A 1 204 ? 5.886 -1.155 -16.424 1.00 97.38 204 PHE A O 1
ATOM 1711 N N . GLN A 1 205 ? 6.136 0.661 -17.698 1.00 96.88 205 GLN A N 1
ATOM 1712 C CA . GLN A 1 205 ? 5.652 -0.029 -18.900 1.00 96.88 205 GLN A CA 1
ATOM 1713 C C . GLN A 1 205 ? 6.615 -1.118 -19.371 1.00 96.88 205 GLN A C 1
ATOM 1715 O O . GLN A 1 205 ? 6.170 -2.167 -19.841 1.00 96.88 205 GLN A O 1
ATOM 1720 N N . GLN A 1 206 ? 7.923 -0.887 -19.248 1.00 97.56 206 GLN A N 1
ATOM 1721 C CA . GLN A 1 206 ? 8.925 -1.918 -19.503 1.00 97.56 206 GLN A CA 1
ATOM 1722 C C . GLN A 1 206 ? 8.819 -3.056 -18.486 1.00 97.56 206 GLN A C 1
ATOM 1724 O O . GLN A 1 206 ? 8.706 -4.212 -18.888 1.00 97.56 206 GLN A O 1
ATOM 1729 N N . PHE A 1 207 ? 8.759 -2.726 -17.199 1.00 97.44 207 PHE A N 1
ATOM 1730 C CA . PHE A 1 207 ? 8.615 -3.683 -16.108 1.00 97.44 207 PHE A CA 1
ATOM 1731 C C . PHE A 1 207 ? 7.408 -4.608 -16.305 1.00 97.44 207 PHE A C 1
ATOM 1733 O O . PHE A 1 207 ? 7.545 -5.825 -16.232 1.00 97.44 207 PHE A O 1
ATOM 1740 N N . LYS A 1 208 ? 6.239 -4.075 -16.690 1.00 96.19 208 LYS A N 1
ATOM 1741 C CA . LYS A 1 208 ? 5.060 -4.909 -16.992 1.00 96.19 208 LYS A CA 1
ATOM 1742 C C . LYS A 1 208 ? 5.295 -5.912 -18.126 1.00 96.19 208 LYS A C 1
ATOM 1744 O O . LYS A 1 208 ? 4.744 -7.009 -18.085 1.00 96.19 208 LYS A O 1
ATOM 1749 N N . ARG A 1 209 ? 6.093 -5.567 -19.145 1.00 96.25 209 ARG A N 1
ATOM 1750 C CA . ARG A 1 209 ? 6.456 -6.516 -20.216 1.00 96.25 209 ARG A CA 1
ATOM 1751 C C . ARG A 1 209 ? 7.394 -7.603 -19.699 1.00 96.25 209 ARG A C 1
ATOM 1753 O O . ARG A 1 209 ? 7.188 -8.766 -20.018 1.00 96.25 209 ARG A O 1
ATOM 1760 N N . GLU A 1 210 ? 8.373 -7.235 -18.880 1.00 97.38 210 GLU A N 1
ATOM 1761 C CA . GLU A 1 210 ? 9.303 -8.182 -18.255 1.00 97.38 210 GLU A CA 1
ATOM 1762 C C . GLU A 1 210 ? 8.569 -9.152 -17.317 1.00 97.38 210 GLU A C 1
ATOM 1764 O O . GLU A 1 210 ? 8.818 -10.356 -17.357 1.00 97.38 210 GLU A O 1
ATOM 1769 N N . LEU A 1 211 ? 7.593 -8.661 -16.548 1.00 96.81 211 LEU A N 1
ATOM 1770 C CA . LEU A 1 211 ? 6.751 -9.497 -15.698 1.00 96.81 211 LEU A CA 1
ATOM 1771 C C . LEU A 1 211 ? 5.946 -10.530 -16.499 1.00 96.81 211 LEU A C 1
ATOM 1773 O O . LEU A 1 211 ? 5.799 -11.654 -16.029 1.00 96.81 211 LEU A O 1
ATOM 1777 N N . ARG A 1 212 ? 5.461 -10.206 -17.709 1.00 95.75 212 ARG A N 1
ATOM 1778 C CA . ARG A 1 212 ? 4.772 -11.186 -18.581 1.00 95.75 212 ARG A CA 1
ATOM 1779 C C . ARG A 1 212 ? 5.679 -12.345 -18.968 1.00 95.75 212 ARG A C 1
ATOM 1781 O O . ARG A 1 212 ? 5.219 -13.479 -19.024 1.00 95.75 212 ARG A O 1
ATOM 1788 N N . THR A 1 213 ? 6.960 -12.066 -19.187 1.00 96.56 213 THR A N 1
ATOM 1789 C CA . THR A 1 213 ? 7.966 -13.101 -19.442 1.00 96.56 213 THR A CA 1
ATOM 1790 C C . THR A 1 213 ? 8.308 -13.877 -18.170 1.00 96.56 213 THR A C 1
ATOM 1792 O O . THR A 1 213 ? 8.455 -15.094 -18.226 1.00 96.56 213 THR A O 1
ATOM 1795 N N . LYS A 1 214 ? 8.415 -13.196 -17.020 1.00 96.75 214 LYS A N 1
ATOM 1796 C CA . LYS A 1 214 ? 8.746 -13.810 -15.722 1.00 96.75 214 LYS A CA 1
ATOM 1797 C C . LYS A 1 214 ? 7.623 -14.707 -15.184 1.00 96.75 214 LYS A C 1
ATOM 1799 O O . LYS A 1 214 ? 7.907 -15.740 -14.586 1.00 96.75 214 LYS A O 1
ATOM 1804 N N . TYR A 1 215 ? 6.364 -14.339 -15.420 1.00 96.75 215 TYR A N 1
ATOM 1805 C CA . TYR A 1 215 ? 5.171 -15.041 -14.937 1.00 96.75 215 TYR A CA 1
ATOM 1806 C C . TYR A 1 215 ? 4.228 -15.419 -16.097 1.00 96.75 215 TYR A C 1
ATOM 1808 O O . TYR A 1 215 ? 3.087 -14.947 -16.146 1.00 96.75 215 TYR A O 1
ATOM 1816 N N . PRO A 1 216 ? 4.655 -16.296 -17.027 1.00 95.31 216 PRO A N 1
ATOM 1817 C CA . PRO A 1 216 ? 3.908 -16.584 -18.257 1.00 95.31 216 PRO A CA 1
ATOM 1818 C C . PRO A 1 216 ? 2.556 -17.265 -18.002 1.00 95.31 216 PRO A C 1
ATOM 1820 O O . PRO A 1 216 ? 1.640 -17.151 -18.810 1.00 95.31 216 PRO A O 1
ATOM 1823 N N . ASN A 1 217 ? 2.415 -17.940 -16.859 1.00 95.38 217 ASN A N 1
ATOM 1824 C CA . ASN A 1 217 ? 1.208 -18.674 -16.473 1.00 95.38 217 ASN A CA 1
ATOM 1825 C C . ASN A 1 217 ? 0.305 -17.893 -15.503 1.00 95.38 217 ASN A C 1
ATOM 1827 O O . ASN A 1 217 ? -0.650 -18.461 -14.964 1.00 95.38 217 ASN A O 1
ATOM 1831 N N . SER A 1 218 ? 0.606 -16.618 -15.224 1.00 93.69 218 SER A N 1
ATOM 1832 C CA . SER A 1 218 ? -0.223 -15.829 -14.311 1.00 93.69 218 SER A CA 1
ATOM 1833 C C . SER A 1 218 ? -1.616 -15.604 -14.897 1.00 93.69 218 SER A C 1
ATOM 1835 O O . SER A 1 218 ? -1.769 -15.158 -16.032 1.00 93.69 218 SER A O 1
ATOM 1837 N N . LYS A 1 219 ? -2.645 -15.884 -14.093 1.00 91.31 219 LYS A N 1
ATOM 1838 C CA . LYS A 1 219 ? -4.060 -15.650 -14.435 1.00 91.31 219 LYS A CA 1
ATOM 1839 C C . LYS A 1 219 ? -4.573 -14.290 -13.947 1.00 91.31 219 LYS A C 1
ATOM 1841 O O . LYS A 1 219 ? -5.766 -14.011 -14.036 1.00 91.31 219 LYS A O 1
ATOM 1846 N N . ARG A 1 220 ? -3.700 -13.476 -13.351 1.00 89.75 220 ARG A N 1
ATOM 1847 C CA . ARG A 1 220 ? -4.052 -12.201 -12.718 1.00 89.75 220 ARG A CA 1
ATOM 1848 C C . ARG A 1 220 ? -4.114 -11.085 -13.761 1.00 89.75 220 ARG A C 1
ATOM 1850 O O . ARG A 1 220 ? -3.472 -11.156 -14.805 1.00 89.75 220 ARG A O 1
ATOM 1857 N N . SER A 1 221 ? -4.901 -10.051 -13.474 1.00 80.62 221 SER A N 1
ATOM 1858 C CA . SER A 1 221 ? -5.012 -8.871 -14.338 1.00 80.62 221 SER A CA 1
ATOM 1859 C C . SER A 1 221 ? -3.711 -8.058 -14.352 1.00 80.62 221 SER A C 1
ATOM 1861 O O . SER A 1 221 ? -3.122 -7.833 -13.290 1.00 80.62 221 SER A O 1
ATOM 1863 N N . TRP A 1 222 ? -3.317 -7.608 -15.547 1.00 77.19 222 TRP A N 1
ATOM 1864 C CA . TRP A 1 222 ? -2.101 -6.838 -15.859 1.00 77.19 222 TRP A CA 1
ATOM 1865 C C . TRP A 1 222 ? -2.290 -5.322 -15.824 1.00 77.19 222 TRP A C 1
ATOM 1867 O O . TRP A 1 222 ? -3.434 -4.877 -16.045 1.00 77.19 222 TRP A O 1
#

Foldseek 3Di:
DDDDDDPPVVVVVVVVVVQVVLQVVQWDDDPQGIDRHRPCPDPPPDDDDPPAFEKEFAFEKEFDDCPCVVVVVVPPPFPVVVLVCVVVVRIDGACCQPCVVQDCQLVVVVLNPDDDDPDKDQPDWGQDDQNHATDIDGDPPADDFDPVLDDAAPRRRLRVVLRQQVPHIYTYINIGHYYDYDHDHNVPDDPCNVVSHVVNVVVSVVSVVVSCVVRVPGPGDD

InterPro domains:
  IPR043189 Beta-1,4-glucuronyltransferase 1 [PTHR46420] (78-221)

Radius of gyration: 20.6 Å; chains: 1; bounding box: 34×49×71 Å